Protein AF-0000000072512197 (afdb_homodimer)

pLDDT: mean 79.37, std 22.38, range [24.75, 95.88]

Secondary structure (DSSP, 8-state):
--GGGS---S-HHHHHHHHT-SHHHHTSEE-TTHHHHHHHHHHHHHHHHHHHHHHHHHHTT--EE-HHHHHHHHHH-GGGGGGTTTS--SS---------/--GGGSS--S-HHHHHHHHT-SHHHHTSEE-TTHHHHHHHHHHHHHHHHHHHHHHHHHHTT--EE-HHHHHHHHHH-GGGGGGTTTS--SS---------

Organism: Oesophagostomum dentatum (NCBI:txid61180)

Structure (mmCIF, N/CA/C/O backbone):
data_AF-0000000072512197-model_v1
#
loop_
_entity.id
_entity.type
_entity.pdbx_description
1 polymer 'Transcription factor CBF/NF-Y/archaeal histone domain-containing protein'
#
loop_
_atom_site.group_PDB
_atom_site.id
_atom_site.type_symbol
_atom_site.label_atom_id
_atom_site.label_alt_id
_atom_site.label_comp_id
_atom_site.label_asym_id
_atom_site.label_entity_id
_atom_site.label_seq_id
_atom_site.pdbx_PDB_ins_code
_atom_site.Cartn_x
_atom_site.Cartn_y
_atom_site.Cartn_z
_atom_site.occupancy
_atom_site.B_iso_or_equiv
_atom_site.auth_seq_id
_atom_site.auth_comp_id
_atom_site.auth_asym_id
_atom_site.auth_atom_id
_atom_site.pdbx_PDB_model_num
ATOM 1 N N . MET A 1 1 ? 7.496 -10.125 15.227 1 29.94 1 MET A N 1
ATOM 2 C CA . MET A 1 1 ? 6.516 -10.312 14.164 1 29.94 1 MET A CA 1
ATOM 3 C C . MET A 1 1 ? 5.332 -9.367 14.336 1 29.94 1 MET A C 1
ATOM 5 O O . MET A 1 1 ? 4.645 -9.406 15.359 1 29.94 1 MET A O 1
ATOM 9 N N . ARG A 1 2 ? 5.32 -8.18 14.055 1 33.81 2 ARG A N 1
ATOM 10 C CA . ARG A 1 2 ? 4.324 -7.227 14.531 1 33.81 2 ARG A CA 1
ATOM 11 C C . ARG A 1 2 ? 2.912 -7.777 14.359 1 33.81 2 ARG A C 1
ATOM 13 O O . ARG A 1 2 ? 2.6 -8.383 13.328 1 33.81 2 ARG A O 1
ATOM 20 N N . GLU A 1 3 ? 2.252 -8.359 15.422 1 38.78 3 GLU A N 1
ATOM 21 C CA . GLU A 1 3 ? 0.881 -8.781 15.695 1 38.78 3 GLU A CA 1
ATOM 22 C C . GLU A 1 3 ? -0.099 -8.125 14.727 1 38.78 3 GLU A C 1
ATOM 24 O O . GLU A 1 3 ? -1.312 -8.148 14.953 1 38.78 3 GLU A O 1
ATOM 29 N N . HIS A 1 4 ? 0.358 -7.34 13.914 1 43.5 4 HIS A N 1
ATOM 30 C CA . HIS A 1 4 ? -0.593 -6.461 13.25 1 43.5 4 HIS A CA 1
ATOM 31 C C . HIS A 1 4 ? -1.413 -7.223 12.211 1 43.5 4 HIS A C 1
ATOM 33 O O . HIS A 1 4 ? -2.166 -6.617 11.445 1 43.5 4 HIS A O 1
ATOM 39 N N . CYS A 1 5 ? -1.085 -8.57 11.961 1 46.59 5 CYS A N 1
ATOM 40 C CA . CYS A 1 5 ? -1.893 -9.242 10.953 1 46.59 5 CYS A CA 1
ATOM 41 C C . CYS A 1 5 ? -3.346 -9.359 11.398 1 46.59 5 CYS A C 1
ATOM 43 O O . CYS A 1 5 ? -4.176 -9.93 10.695 1 46.59 5 CYS A O 1
ATOM 45 N N . LYS A 1 6 ? -3.584 -9.508 12.82 1 43.91 6 LYS A N 1
ATOM 46 C CA . LYS A 1 6 ? -4.93 -9.93 13.203 1 43.91 6 LYS A CA 1
ATOM 47 C C . LYS A 1 6 ? -5.988 -9.125 12.445 1 43.91 6 LYS A C 1
ATOM 49 O O . LYS A 1 6 ? -7.07 -9.641 12.156 1 43.91 6 LYS A O 1
ATOM 54 N N . HIS A 1 7 ? -5.914 -7.863 12.367 1 54.31 7 HIS A N 1
ATOM 55 C CA . HIS A 1 7 ? -7.082 -7.145 11.875 1 54.31 7 HIS A CA 1
ATOM 56 C C . HIS A 1 7 ? -6.824 -6.57 10.484 1 54.31 7 HIS A C 1
ATOM 58 O O . HIS A 1 7 ? -6.258 -5.484 10.352 1 54.31 7 HIS A O 1
ATOM 64 N N . MET A 1 8 ? -6.766 -7.461 9.516 1 64.88 8 MET A N 1
ATOM 65 C CA . MET A 1 8 ? -6.758 -6.949 8.148 1 64.88 8 MET A CA 1
ATOM 66 C C . MET A 1 8 ? -7.914 -5.988 7.918 1 64.88 8 MET A C 1
ATOM 68 O O . MET A 1 8 ? -9.078 -6.352 8.109 1 64.88 8 MET A O 1
ATOM 72 N N . GLU A 1 9 ? -7.555 -4.848 7.867 1 75.94 9 GLU A N 1
ATOM 73 C CA . GLU A 1 9 ? -8.562 -3.801 7.723 1 75.94 9 GLU A CA 1
ATOM 74 C C . GLU A 1 9 ? -8.977 -3.633 6.266 1 75.94 9 GLU A C 1
ATOM 76 O O . GLU A 1 9 ? -10.109 -3.229 5.98 1 75.94 9 GLU A O 1
ATOM 81 N N . LEU A 1 10 ? -8.086 -4.137 5.379 1 87.06 10 LEU A N 1
ATOM 82 C CA . LEU A 1 10 ? -8.406 -3.951 3.971 1 87.06 10 LEU A CA 1
ATOM 83 C C . LEU A 1 10 ? -9.125 -5.176 3.41 1 87.06 10 LEU A C 1
ATOM 85 O O . LEU A 1 10 ? -8.695 -6.309 3.631 1 87.06 10 LEU A O 1
ATOM 89 N N . PRO A 1 11 ? -10.234 -4.891 2.723 1 89.38 11 PRO A N 1
ATOM 90 C CA . PRO A 1 11 ? -10.992 -6.02 2.174 1 89.38 11 PRO A CA 1
ATOM 91 C C . PRO A 1 11 ? -10.234 -6.762 1.077 1 89.38 11 PRO A C 1
ATOM 93 O O . PRO A 1 11 ? -9.672 -6.133 0.177 1 89.38 11 PRO A O 1
ATOM 96 N N . MET A 1 12 ? -10.406 -8.039 1.097 1 90.12 12 MET A N 1
ATOM 97 C CA . MET A 1 12 ? -9.68 -8.875 0.15 1 90.12 12 MET A CA 1
ATOM 98 C C . MET A 1 12 ? -10.266 -8.75 -1.252 1 90.12 12 MET A C 1
ATOM 100 O O . MET A 1 12 ? -9.531 -8.766 -2.24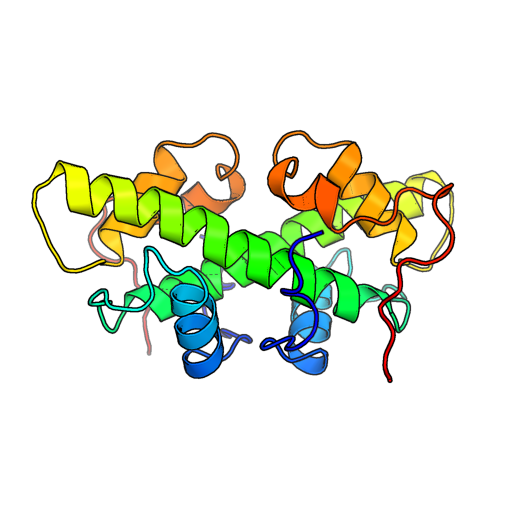 1 90.12 12 MET A O 1
ATOM 104 N N . ALA A 1 13 ? -11.578 -8.609 -1.242 1 90.94 13 ALA A N 1
ATOM 105 C CA . ALA A 1 13 ? -12.242 -8.484 -2.537 1 90.94 13 ALA A CA 1
ATOM 106 C C . ALA A 1 13 ? -11.734 -7.262 -3.299 1 90.94 13 ALA A C 1
ATOM 108 O O . ALA A 1 13 ? -11.508 -7.328 -4.512 1 90.94 13 ALA A O 1
ATOM 109 N N . ARG A 1 14 ? -11.516 -6.16 -2.615 1 92.81 14 ARG A N 1
ATOM 110 C CA . ARG A 1 14 ? -11.031 -4.93 -3.234 1 92.81 14 ARG A CA 1
ATOM 111 C C . ARG A 1 14 ? -9.562 -5.051 -3.607 1 92.81 14 ARG A C 1
ATOM 113 O O . ARG A 1 14 ? -9.141 -4.57 -4.664 1 92.81 14 ARG A O 1
ATOM 120 N N . VAL A 1 15 ? -8.836 -5.688 -2.766 1 94.19 15 VAL A N 1
ATOM 121 C CA . VAL A 1 15 ? -7.418 -5.898 -3.049 1 94.19 15 VAL A CA 1
ATOM 122 C C . VAL A 1 15 ? -7.262 -6.715 -4.328 1 94.19 15 VAL A C 1
ATOM 124 O O . VAL A 1 15 ? -6.465 -6.363 -5.203 1 94.19 15 VAL A O 1
ATOM 127 N N . LYS A 1 16 ? -8.047 -7.754 -4.422 1 93.31 16 LYS A N 1
ATOM 128 C CA . LYS A 1 16 ? -8.008 -8.594 -5.617 1 93.31 16 LYS A CA 1
ATOM 129 C C . LYS A 1 16 ? -8.359 -7.785 -6.863 1 93.31 16 LYS A C 1
ATOM 131 O O . LYS A 1 16 ? -7.742 -7.961 -7.918 1 93.31 16 LYS A O 1
ATOM 136 N N . LYS A 1 17 ? -9.367 -6.988 -6.727 1 92.69 17 LYS A N 1
ATOM 137 C CA . LYS A 1 17 ? -9.758 -6.133 -7.844 1 92.69 17 LYS A CA 1
ATOM 138 C C . LYS A 1 17 ? -8.602 -5.234 -8.281 1 92.69 17 LYS A C 1
ATOM 140 O O . LYS A 1 17 ? -8.352 -5.07 -9.477 1 92.69 17 LYS A O 1
ATOM 145 N N . VAL A 1 18 ? -7.922 -4.672 -7.316 1 93.25 18 VAL A N 1
ATOM 146 C CA . VAL A 1 18 ? -6.82 -3.758 -7.598 1 93.25 18 VAL A CA 1
ATOM 147 C C . VAL A 1 18 ? -5.684 -4.512 -8.281 1 93.25 18 VAL A C 1
ATOM 149 O O . VAL A 1 18 ? -5.039 -3.984 -9.195 1 93.25 18 VAL A O 1
ATOM 152 N N . MET A 1 19 ? -5.43 -5.738 -7.898 1 93.75 19 MET A N 1
ATOM 153 C CA . MET A 1 19 ? -4.391 -6.57 -8.492 1 93.75 19 MET A CA 1
ATOM 154 C C . MET A 1 19 ? -4.633 -6.762 -9.992 1 93.75 19 MET A C 1
ATOM 156 O O . MET A 1 19 ? -3.688 -6.91 -10.766 1 93.75 19 MET A O 1
ATOM 160 N N . ARG A 1 20 ? -5.852 -6.691 -10.352 1 92.25 20 ARG A N 1
ATOM 161 C CA . ARG A 1 20 ? -6.227 -7.035 -11.719 1 92.25 20 ARG A CA 1
ATOM 162 C C . ARG A 1 20 ? -6.371 -5.781 -12.57 1 92.25 20 ARG A C 1
ATOM 164 O O . ARG A 1 20 ? -6.797 -5.855 -13.727 1 92.25 20 ARG A O 1
ATOM 171 N N . LEU A 1 21 ? -6.082 -4.684 -12 1 86.5 21 LEU A N 1
ATOM 172 C CA . LEU A 1 21 ? -6.258 -3.428 -12.727 1 86.5 21 LEU A CA 1
ATOM 173 C C . LEU A 1 21 ? -5.238 -3.303 -13.852 1 86.5 21 LEU A C 1
ATOM 175 O O . LEU A 1 21 ? -5.484 -2.615 -14.844 1 86.5 21 LEU A O 1
ATOM 179 N N . ASP A 1 22 ? -4.199 -3.904 -13.68 1 84.81 22 ASP A N 1
ATOM 180 C CA . ASP A 1 22 ? -3.18 -3.891 -14.727 1 84.81 22 ASP A CA 1
ATOM 181 C C . ASP A 1 22 ? -3.516 -4.891 -15.828 1 84.81 22 ASP A C 1
ATOM 183 O O . ASP A 1 22 ? -3.863 -6.039 -15.547 1 84.81 22 ASP A O 1
ATOM 187 N N . ASP A 1 23 ? -3.383 -4.457 -17 1 86.38 23 ASP A N 1
ATOM 188 C CA . ASP A 1 23 ? -3.734 -5.281 -18.156 1 86.38 23 ASP A CA 1
ATOM 189 C C . ASP A 1 23 ? -2.908 -6.562 -18.188 1 86.38 23 ASP A C 1
ATOM 191 O O . ASP A 1 23 ? -3.402 -7.613 -18.594 1 86.38 23 ASP A O 1
ATOM 195 N N . ASP A 1 24 ? -1.649 -6.43 -17.734 1 83.62 24 ASP A N 1
ATOM 196 C CA . ASP A 1 24 ? -0.754 -7.582 -17.766 1 83.62 24 ASP A CA 1
ATOM 197 C C . ASP A 1 24 ? -1.197 -8.648 -16.766 1 83.62 24 ASP A C 1
ATOM 199 O O . ASP A 1 24 ? -0.877 -9.828 -16.938 1 83.62 24 ASP A O 1
ATOM 203 N N . VAL A 1 25 ? -2.064 -8.18 -15.766 1 87.12 25 VAL A N 1
ATOM 204 C CA . VAL A 1 25 ? -2.418 -9.102 -14.695 1 87.12 25 VAL A CA 1
ATOM 205 C C . VAL A 1 25 ? -3.906 -9.438 -14.773 1 87.12 25 VAL A C 1
ATOM 207 O O . VAL A 1 25 ? -4.359 -10.414 -14.164 1 87.12 25 VAL A O 1
ATOM 210 N N . ARG A 1 26 ? -4.66 -8.781 -15.469 1 88.5 26 ARG A N 1
ATOM 211 C CA . ARG A 1 26 ? -6.117 -8.82 -15.469 1 88.5 26 ARG A CA 1
ATOM 212 C C . ARG A 1 26 ? -6.621 -10.234 -15.742 1 88.5 26 ARG A C 1
ATOM 214 O O . ARG A 1 26 ? -7.566 -10.695 -15.094 1 88.5 26 ARG A O 1
ATOM 221 N N . SER A 1 27 ? -5.969 -10.945 -16.609 1 89.31 27 SER A N 1
ATOM 222 C CA . SER A 1 27 ? -6.438 -12.258 -17.031 1 89.31 27 SER A CA 1
ATOM 223 C C . SER A 1 27 ? -5.688 -13.375 -16.312 1 89.31 27 SER A C 1
ATOM 225 O O . SER A 1 27 ? -5.934 -14.555 -16.562 1 89.31 27 SER A O 1
ATOM 227 N N . GLN A 1 28 ? -4.895 -12.953 -15.359 1 88.56 28 GLN A N 1
ATOM 228 C CA . GLN A 1 28 ? -4.055 -13.953 -14.711 1 88.56 28 GLN A CA 1
ATOM 229 C C . GLN A 1 28 ? -4.785 -14.617 -13.547 1 88.56 28 GLN A C 1
ATOM 231 O O . GLN A 1 28 ? -5.73 -14.047 -12.992 1 88.56 28 GLN A O 1
ATOM 236 N N . MET A 1 29 ? -4.281 -15.828 -13.352 1 94.56 29 MET A N 1
ATOM 237 C CA . MET A 1 29 ? -4.797 -16.531 -12.188 1 94.56 29 MET A CA 1
ATOM 238 C C . MET A 1 29 ? -4.074 -16.094 -10.914 1 94.56 29 MET A C 1
ATOM 240 O O . MET A 1 29 ? -2.848 -15.961 -10.914 1 94.56 29 MET A O 1
ATOM 244 N N . ILE A 1 30 ? -4.918 -15.859 -9.938 1 95.31 30 ILE A N 1
ATOM 245 C CA . ILE A 1 30 ? -4.391 -15.422 -8.648 1 95.31 30 ILE A CA 1
ATOM 246 C C . ILE A 1 30 ? -4.836 -16.391 -7.555 1 95.31 30 ILE A C 1
ATOM 248 O O . ILE A 1 30 ? -6.023 -16.703 -7.43 1 95.31 30 ILE A O 1
ATOM 252 N N . SER A 1 31 ? -3.834 -16.859 -6.852 1 94.75 31 SER A N 1
ATOM 253 C CA . SER A 1 31 ? -4.16 -17.75 -5.742 1 94.75 31 SER A CA 1
ATOM 254 C C . SER A 1 31 ? -5.047 -17.047 -4.715 1 94.75 31 SER A C 1
ATOM 256 O O . SER A 1 31 ? -4.98 -15.828 -4.562 1 94.75 31 SER A O 1
ATOM 258 N N . SER A 1 32 ? -5.84 -17.844 -3.934 1 92.5 32 SER A N 1
ATOM 259 C CA . SER A 1 32 ? -6.812 -17.297 -2.988 1 92.5 32 SER A CA 1
ATOM 260 C C . SER A 1 32 ? -6.121 -16.625 -1.806 1 92.5 32 SER A C 1
ATOM 262 O O . SER A 1 32 ? -6.707 -15.773 -1.139 1 92.5 32 SER A O 1
ATOM 264 N N . ASP A 1 33 ? -4.91 -17.016 -1.572 1 91.12 33 ASP A N 1
ATOM 265 C CA . ASP A 1 33 ? -4.234 -16.5 -0.384 1 91.12 33 ASP A CA 1
ATOM 266 C C . ASP A 1 33 ? -3.396 -15.273 -0.715 1 91.12 33 ASP A C 1
ATOM 268 O O . ASP A 1 33 ? -2.969 -14.547 0.185 1 91.12 33 ASP A O 1
ATOM 272 N N . ALA A 1 34 ? -3.193 -14.977 -1.96 1 93.62 34 ALA A N 1
ATOM 273 C CA . ALA A 1 34 ? -2.326 -13.875 -2.387 1 93.62 34 ALA A CA 1
ATOM 274 C C . ALA A 1 34 ? -2.91 -12.523 -1.981 1 93.62 34 ALA A C 1
ATOM 276 O O . ALA A 1 34 ? -2.219 -11.703 -1.383 1 93.62 34 ALA A O 1
ATOM 277 N N . PRO A 1 35 ? -4.207 -12.359 -2.135 1 93.25 35 PRO A N 1
ATOM 278 C CA . PRO A 1 35 ? -4.777 -11.07 -1.729 1 93.25 35 PRO A CA 1
ATOM 279 C C . PRO A 1 35 ? -4.684 -10.836 -0.224 1 93.25 35 PRO A C 1
ATOM 281 O O . PRO A 1 35 ? -4.551 -9.695 0.217 1 93.25 35 PRO A O 1
ATOM 284 N N . LEU A 1 36 ? -4.734 -11.891 0.466 1 90.19 36 LEU A N 1
ATOM 285 C CA . LEU A 1 36 ? -4.609 -11.773 1.915 1 90.19 36 LEU A CA 1
ATOM 286 C C . LEU A 1 36 ? -3.252 -11.195 2.299 1 90.19 36 LEU A C 1
ATOM 288 O O . LEU A 1 36 ? -3.17 -10.297 3.141 1 90.19 36 LEU A O 1
ATOM 292 N N . LEU A 1 37 ? -2.297 -11.703 1.727 1 90.44 37 LEU A N 1
ATOM 293 C CA . LEU A 1 37 ? -0.951 -11.211 2.008 1 90.44 37 LEU A CA 1
ATOM 294 C C . LEU A 1 37 ? -0.789 -9.773 1.545 1 90.44 37 LEU A C 1
ATOM 296 O O . LEU A 1 37 ? -0.177 -8.953 2.24 1 90.44 37 LEU A O 1
ATOM 300 N N . LEU A 1 38 ? -1.367 -9.453 0.443 1 93.44 38 LEU A N 1
ATOM 301 C CA . LEU A 1 38 ? -1.236 -8.102 -0.093 1 93.44 38 LEU A CA 1
ATOM 302 C C . LEU A 1 38 ? -2.004 -7.102 0.763 1 93.44 38 LEU A C 1
ATOM 304 O O . LEU A 1 38 ? -1.579 -5.953 0.911 1 93.44 38 LEU A O 1
ATOM 308 N N . ALA A 1 39 ? -3.1 -7.574 1.344 1 92.38 39 ALA A N 1
ATOM 309 C CA . ALA A 1 39 ? -3.828 -6.711 2.27 1 92.38 39 ALA A CA 1
ATOM 310 C C . ALA A 1 39 ? -2.965 -6.344 3.473 1 92.38 39 ALA A C 1
ATOM 312 O O . ALA A 1 39 ? -2.879 -5.172 3.85 1 92.38 39 ALA A O 1
ATOM 313 N N . ALA A 1 40 ? -2.283 -7.344 3.967 1 91.06 40 ALA A N 1
ATOM 314 C CA . ALA A 1 40 ? -1.391 -7.113 5.098 1 91.06 40 ALA A CA 1
ATOM 315 C C . ALA A 1 40 ? -0.217 -6.223 4.699 1 91.06 40 ALA A C 1
ATOM 317 O O . ALA A 1 40 ? 0.151 -5.305 5.438 1 91.06 40 ALA A O 1
ATOM 318 N N . ALA A 1 41 ? 0.35 -6.504 3.574 1 93 41 ALA A N 1
ATOM 319 C CA . ALA A 1 41 ? 1.472 -5.715 3.07 1 93 41 ALA A CA 1
ATOM 320 C C . ALA A 1 41 ? 1.063 -4.262 2.848 1 93 41 ALA A C 1
ATOM 322 O O . ALA A 1 41 ? 1.821 -3.34 3.166 1 93 41 ALA A O 1
ATOM 323 N N . SER A 1 42 ? -0.161 -4.062 2.348 1 93.75 42 SER A N 1
ATOM 324 C CA . SER A 1 42 ? -0.666 -2.713 2.102 1 93.75 42 SER A CA 1
ATOM 325 C C . SER A 1 42 ? -0.851 -1.946 3.408 1 93.75 42 SER A C 1
ATOM 327 O O . SER A 1 42 ? -0.597 -0.742 3.467 1 93.75 42 SER A O 1
ATOM 329 N N . GLU A 1 43 ? -1.308 -2.625 4.43 1 91.94 43 GLU A N 1
ATOM 330 C CA . GLU A 1 43 ? -1.44 -1.985 5.734 1 91.94 43 GLU A CA 1
ATOM 331 C C . GLU A 1 43 ? -0.086 -1.522 6.266 1 91.94 43 GLU A C 1
ATOM 333 O O . GLU A 1 43 ? 0.034 -0.417 6.797 1 91.94 43 GLU A O 1
ATOM 338 N N . MET A 1 44 ? 0.882 -2.318 6.074 1 91.25 44 MET A N 1
ATOM 339 C CA . MET A 1 44 ? 2.234 -1.95 6.488 1 91.25 44 MET A CA 1
ATOM 340 C C . MET A 1 44 ? 2.748 -0.77 5.672 1 91.25 44 MET A C 1
ATOM 342 O O . MET A 1 44 ? 3.412 0.118 6.207 1 91.25 44 MET A O 1
ATOM 346 N N . PHE A 1 45 ? 2.436 -0.789 4.391 1 92.94 45 PHE A N 1
ATOM 347 C CA . PHE A 1 45 ? 2.801 0.313 3.508 1 92.94 45 PHE A CA 1
ATOM 348 C C . PHE A 1 45 ? 2.176 1.618 3.984 1 92.94 45 PHE A C 1
ATOM 350 O O . PHE A 1 45 ? 2.861 2.637 4.098 1 92.94 45 PHE A O 1
ATOM 357 N N . ILE A 1 46 ? 0.914 1.56 4.305 1 94.62 46 ILE A N 1
ATOM 358 C CA . ILE A 1 46 ? 0.183 2.73 4.781 1 94.62 46 ILE A CA 1
ATOM 359 C C . ILE A 1 46 ? 0.804 3.23 6.086 1 94.62 46 ILE A C 1
ATOM 361 O O . ILE A 1 46 ? 1.034 4.43 6.25 1 94.62 46 ILE A O 1
ATOM 365 N N . GLN A 1 47 ? 1.105 2.33 6.934 1 92.44 47 GLN A N 1
ATOM 366 C CA . GLN A 1 47 ? 1.713 2.709 8.211 1 92.44 47 GLN A CA 1
ATOM 367 C C . GLN A 1 47 ? 3.082 3.346 7.996 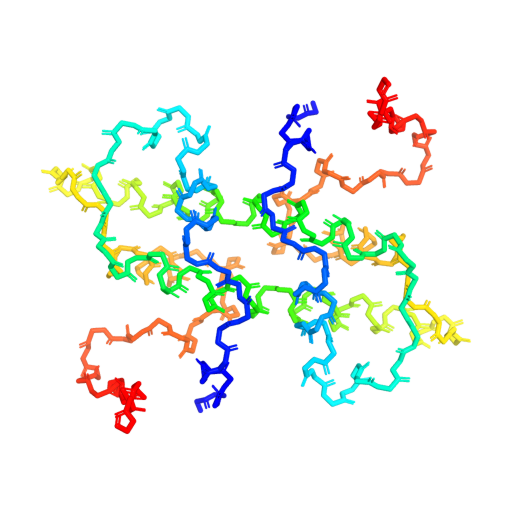1 92.44 47 GLN A C 1
ATOM 369 O O . GLN A 1 47 ? 3.398 4.371 8.602 1 92.44 47 GLN A O 1
ATOM 374 N N . GLU A 1 48 ? 3.816 2.779 7.125 1 91.62 48 GLU A N 1
ATOM 375 C CA . GLU A 1 48 ? 5.172 3.252 6.863 1 91.62 48 GLU A CA 1
ATOM 376 C C . GLU A 1 48 ? 5.164 4.68 6.328 1 91.62 48 GLU A C 1
ATOM 378 O O . GLU A 1 48 ? 5.871 5.547 6.844 1 91.62 48 GLU A O 1
ATOM 383 N N . ILE A 1 49 ? 4.371 4.887 5.336 1 93.69 49 ILE A N 1
ATOM 384 C CA . ILE A 1 49 ? 4.344 6.215 4.734 1 93.69 49 ILE A CA 1
ATOM 385 C C . ILE A 1 49 ? 3.74 7.215 5.719 1 93.69 49 ILE A C 1
ATOM 387 O O . ILE A 1 49 ? 4.16 8.375 5.77 1 93.69 49 ILE A O 1
ATOM 391 N N . THR A 1 50 ? 2.736 6.789 6.484 1 95.12 50 THR A N 1
ATOM 392 C CA . THR A 1 50 ? 2.131 7.66 7.488 1 95.12 50 THR A CA 1
ATOM 393 C C . THR A 1 50 ? 3.17 8.109 8.516 1 95.12 50 THR A C 1
ATOM 395 O O . THR A 1 50 ? 3.229 9.289 8.867 1 95.12 50 THR A O 1
ATOM 398 N N . LEU A 1 51 ? 3.973 7.172 8.93 1 93.38 51 LEU A N 1
ATOM 399 C CA . LEU A 1 51 ? 5 7.477 9.914 1 93.38 51 LEU A CA 1
ATOM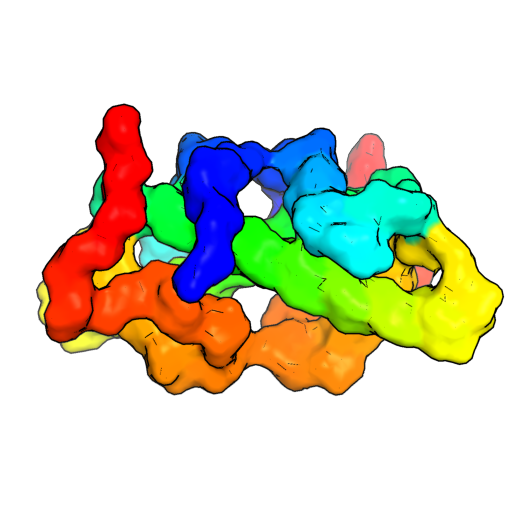 400 C C . LEU A 1 51 ? 6.016 8.469 9.352 1 93.38 51 LEU A C 1
ATOM 402 O O . LEU A 1 51 ? 6.41 9.414 10.039 1 93.38 51 LEU A O 1
ATOM 406 N N . ARG A 1 52 ? 6.375 8.25 8.125 1 93.62 52 ARG A N 1
ATOM 407 C CA . ARG A 1 52 ? 7.324 9.164 7.496 1 93.62 52 ARG A CA 1
ATOM 408 C C . ARG A 1 52 ? 6.719 10.547 7.324 1 93.62 52 ARG A C 1
ATOM 410 O O . ARG A 1 52 ? 7.395 11.555 7.539 1 93.62 52 ARG A O 1
ATOM 417 N N . ALA A 1 53 ? 5.492 10.562 6.91 1 95.19 53 ALA A N 1
ATOM 418 C CA . ALA A 1 53 ? 4.793 11.836 6.754 1 95.19 53 ALA A CA 1
ATOM 419 C C . ALA A 1 53 ? 4.66 12.555 8.094 1 95.19 53 ALA A C 1
ATOM 421 O O . ALA A 1 53 ? 4.832 13.773 8.172 1 95.19 53 ALA A O 1
ATOM 422 N N . TRP A 1 54 ? 4.457 11.805 9.094 1 94.81 54 TRP A N 1
ATOM 423 C CA . TRP A 1 54 ? 4.293 12.391 10.422 1 94.81 54 TRP A CA 1
ATOM 424 C C . TRP A 1 54 ? 5.602 12.992 10.914 1 94.81 54 TRP A C 1
ATOM 426 O O . TRP A 1 54 ? 5.602 14.023 11.594 1 94.81 54 TRP A O 1
ATOM 436 N N . GLN A 1 55 ? 6.633 12.352 10.664 1 94.81 55 GLN A N 1
ATOM 437 C CA . GLN A 1 55 ? 7.934 12.906 11.023 1 94.81 55 GLN A CA 1
ATOM 438 C C . GLN A 1 55 ? 8.117 14.305 10.43 1 94.81 55 GLN A C 1
ATOM 440 O O . GLN A 1 55 ? 8.633 15.203 11.094 1 94.81 55 GLN A O 1
ATOM 445 N N . LEU A 1 56 ? 7.656 14.445 9.266 1 94.06 56 LEU A N 1
ATOM 446 C CA . LEU A 1 56 ? 7.73 15.75 8.609 1 94.06 56 LEU A CA 1
ATOM 447 C C . LEU A 1 56 ? 6.824 16.766 9.305 1 94.06 56 LEU A C 1
ATOM 449 O O . LEU A 1 56 ? 7.191 17.938 9.445 1 94.06 56 LEU A O 1
ATOM 453 N N . VAL A 1 57 ? 5.648 16.312 9.68 1 95.31 57 VAL A N 1
ATOM 454 C CA . VAL A 1 57 ? 4.699 17.156 10.398 1 95.31 57 VAL A CA 1
ATOM 455 C C . VAL A 1 57 ? 5.324 17.641 11.703 1 95.31 57 VAL A C 1
ATOM 457 O O . VAL A 1 57 ? 5.285 18.844 12.008 1 95.31 57 VAL A O 1
ATOM 460 N N . GLU A 1 58 ? 5.934 16.75 12.391 1 94.56 58 GLU A N 1
ATOM 461 C CA . GLU A 1 58 ? 6.562 17.062 13.672 1 94.56 58 GLU A CA 1
ATOM 462 C C . GLU A 1 58 ? 7.754 18 13.484 1 94.56 58 GLU A C 1
ATOM 464 O O . GLU A 1 58 ? 7.965 18.906 14.289 1 94.56 58 GLU A O 1
ATOM 469 N N . GLU A 1 59 ? 8.508 17.734 12.5 1 95 59 GLU A N 1
ATOM 470 C CA . GLU A 1 59 ? 9.648 18.594 12.195 1 95 59 GLU A CA 1
ATOM 471 C C . GLU A 1 59 ? 9.203 20.047 11.992 1 95 59 GLU A C 1
ATOM 473 O O . GLU A 1 59 ? 9.93 20.969 12.336 1 95 59 GLU A O 1
ATOM 478 N N . GLY A 1 60 ? 8.062 20.219 11.453 1 94.88 60 GLY A N 1
ATOM 479 C CA . GLY A 1 60 ? 7.504 21.547 11.203 1 94.88 60 GLY A CA 1
ATOM 480 C C . GLY A 1 60 ? 6.75 22.109 12.398 1 94.88 60 GLY A C 1
ATOM 481 O O . GLY A 1 60 ? 6.199 23.203 12.328 1 94.88 60 GLY A O 1
ATOM 482 N N . ARG A 1 61 ? 6.73 21.328 13.477 1 94.69 61 ARG A N 1
ATOM 483 C CA . ARG A 1 61 ? 6.035 21.719 14.695 1 94.69 61 ARG A CA 1
ATOM 484 C C . ARG A 1 61 ? 4.547 21.922 14.438 1 94.69 61 ARG A C 1
ATOM 486 O O . ARG A 1 61 ? 3.947 22.875 14.922 1 94.69 61 ARG A O 1
ATOM 493 N N . ARG A 1 62 ? 4.09 21.141 13.562 1 94.94 62 ARG A N 1
ATOM 494 C CA . ARG A 1 62 ? 2.658 21.062 13.281 1 94.94 62 ARG A CA 1
ATOM 495 C C . ARG A 1 62 ? 2.035 19.828 13.922 1 94.94 62 ARG A C 1
ATOM 497 O O . ARG A 1 62 ? 2.746 18.953 14.43 1 94.94 62 ARG A O 1
ATOM 504 N N . LYS A 1 63 ? 0.667 19.844 13.906 1 93.12 63 LYS A N 1
ATOM 505 C CA . LYS A 1 63 ? -0.008 18.766 14.617 1 93.12 63 LYS A CA 1
ATOM 506 C C . LYS A 1 63 ? -0.976 18.031 13.695 1 93.12 63 LYS A C 1
ATOM 508 O O . LYS A 1 63 ? -1.589 17.031 14.094 1 93.12 63 LYS A O 1
ATOM 513 N N . THR A 1 64 ? -1.119 18.578 12.469 1 95.81 64 THR A N 1
ATOM 514 C CA . THR A 1 64 ? -2.074 17.969 11.547 1 95.81 64 THR A CA 1
ATOM 515 C C . THR A 1 64 ? -1.357 17.391 10.328 1 95.81 64 THR A C 1
ATOM 517 O O . THR A 1 64 ? -0.576 18.078 9.672 1 95.81 64 THR A O 1
ATOM 520 N N . LEU A 1 65 ? -1.587 16.109 10.109 1 95.88 65 LEU A N 1
ATOM 521 C CA . LEU A 1 65 ? -1.064 15.438 8.922 1 95.88 65 LEU A CA 1
ATOM 522 C C . LEU A 1 65 ? -1.932 15.734 7.707 1 95.88 65 LEU A C 1
ATOM 524 O O . LEU A 1 65 ? -3.15 15.562 7.75 1 95.88 65 LEU A O 1
ATOM 528 N N . GLN A 1 66 ? -1.329 16.25 6.676 1 94.94 66 GLN A N 1
ATOM 529 C CA . GLN A 1 66 ? -2.043 16.625 5.461 1 94.94 66 GLN A CA 1
ATOM 530 C C . GLN A 1 66 ? -1.539 15.836 4.258 1 94.94 66 GLN A C 1
ATOM 532 O O . GLN A 1 66 ? -0.511 15.164 4.34 1 94.94 66 GLN A O 1
ATOM 537 N N . LYS A 1 67 ? -2.32 15.961 3.213 1 93 67 LYS A N 1
ATOM 538 C CA . LYS A 1 67 ? -1.955 15.32 1.956 1 93 67 LYS A CA 1
ATOM 539 C C . LYS A 1 67 ? -0.568 15.758 1.495 1 93 67 LYS A C 1
ATOM 541 O O . LYS A 1 67 ? 0.193 14.953 0.95 1 93 67 LYS A O 1
ATOM 546 N N . SER A 1 68 ? -0.269 17.016 1.74 1 93.38 68 SER A N 1
ATOM 547 C CA . SER A 1 68 ? 1.02 17.562 1.314 1 93.38 68 SER A CA 1
ATOM 548 C C . SER A 1 68 ? 2.172 16.875 2.049 1 93.38 68 SER A C 1
ATOM 550 O O . SER A 1 68 ? 3.268 16.734 1.501 1 93.38 68 SER A O 1
ATOM 552 N N . ASP A 1 69 ? 1.926 16.484 3.275 1 94.44 69 ASP A N 1
ATOM 553 C CA . ASP A 1 69 ? 2.957 15.797 4.047 1 94.44 69 ASP A CA 1
ATOM 554 C C . ASP A 1 69 ? 3.229 14.406 3.482 1 94.44 69 ASP A C 1
ATOM 556 O O . ASP A 1 69 ? 4.375 13.953 3.455 1 94.44 69 ASP A O 1
ATOM 560 N N . ILE A 1 70 ? 2.172 13.797 3.061 1 93.81 70 ILE 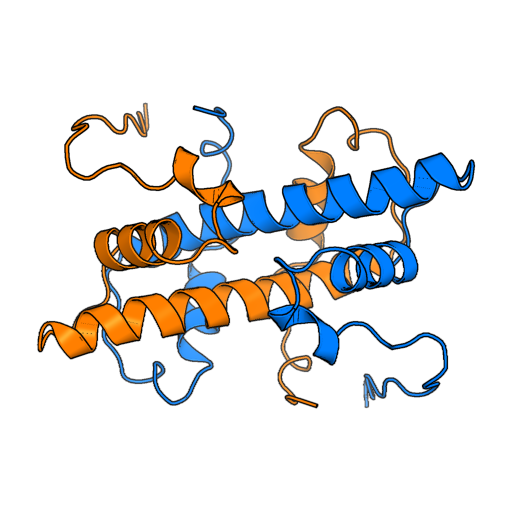A N 1
ATOM 561 C CA . ILE A 1 70 ? 2.299 12.484 2.43 1 93.81 70 ILE A CA 1
ATOM 562 C C . ILE A 1 70 ? 3.068 12.617 1.116 1 93.81 70 ILE A C 1
ATOM 564 O O . ILE A 1 70 ? 3.982 11.836 0.843 1 93.81 70 ILE A O 1
ATOM 568 N N . ALA A 1 71 ? 2.738 13.586 0.375 1 91.81 71 ALA A N 1
ATOM 569 C CA . ALA A 1 71 ? 3.428 13.852 -0.886 1 91.81 71 ALA A CA 1
ATOM 570 C C . ALA A 1 71 ? 4.91 14.125 -0.654 1 91.81 71 ALA A C 1
ATOM 572 O O . ALA A 1 71 ? 5.766 13.609 -1.384 1 91.81 71 ALA A O 1
ATOM 573 N N . ALA A 1 72 ? 5.164 14.898 0.325 1 92.62 72 ALA A N 1
ATOM 574 C CA . ALA A 1 72 ? 6.547 15.227 0.657 1 92.62 72 ALA A CA 1
ATOM 575 C C . ALA A 1 72 ? 7.32 13.984 1.09 1 92.62 72 ALA A C 1
ATOM 577 O O . ALA A 1 72 ? 8.469 13.789 0.692 1 92.62 72 ALA A O 1
ATOM 578 N N . ALA A 1 73 ? 6.695 13.188 1.887 1 93.12 73 ALA A N 1
ATOM 579 C CA . ALA A 1 73 ? 7.324 11.953 2.33 1 93.12 73 ALA A CA 1
ATOM 580 C C . ALA A 1 73 ? 7.641 11.039 1.145 1 93.12 73 ALA A C 1
ATOM 582 O O . ALA A 1 73 ? 8.734 10.477 1.064 1 93.12 73 ALA A O 1
ATOM 583 N N . ALA A 1 74 ? 6.66 10.922 0.22 1 91.94 74 ALA A N 1
ATOM 584 C CA . ALA A 1 74 ? 6.84 10.078 -0.963 1 91.94 74 ALA A CA 1
ATOM 585 C C . ALA A 1 74 ? 7.996 10.586 -1.822 1 91.94 74 ALA A C 1
ATOM 587 O O . ALA A 1 74 ? 8.695 9.797 -2.455 1 91.94 74 ALA A O 1
ATOM 588 N N . SER A 1 75 ? 8.195 11.852 -1.86 1 89.12 75 SER A N 1
ATOM 589 C CA . SER A 1 75 ? 9.242 12.461 -2.68 1 89.12 75 SER A CA 1
ATOM 590 C C . SER A 1 75 ? 10.609 12.336 -2.02 1 89.12 75 SER A C 1
ATOM 592 O O . SER A 1 75 ? 11.633 12.281 -2.703 1 89.12 75 SER A O 1
ATOM 594 N N . ARG A 1 76 ? 10.602 12.305 -0.776 1 89.44 76 ARG A N 1
ATOM 595 C CA . ARG A 1 76 ? 11.859 12.328 -0.027 1 89.44 76 ARG A CA 1
ATOM 596 C C . ARG A 1 76 ? 12.469 10.93 0.059 1 89.44 76 ARG A C 1
ATOM 598 O O . ARG A 1 76 ? 13.688 10.789 0.124 1 89.44 76 ARG A O 1
ATOM 605 N N . PHE A 1 77 ? 11.633 9.938 0.072 1 85.31 77 PHE A N 1
ATOM 606 C CA . PHE A 1 77 ? 12.125 8.578 0.273 1 85.31 77 PHE A CA 1
ATOM 607 C C . PHE A 1 77 ? 12.102 7.793 -1.032 1 85.31 77 PHE A C 1
ATOM 609 O O . PHE A 1 77 ? 11.031 7.613 -1.63 1 85.31 77 PHE A O 1
ATOM 616 N N . GLU A 1 78 ? 13.164 7.234 -1.383 1 84.81 78 GLU A N 1
ATOM 617 C CA . GLU A 1 78 ? 13.359 6.57 -2.668 1 84.81 78 GLU A CA 1
ATOM 618 C C . GLU A 1 78 ? 12.445 5.355 -2.805 1 84.81 78 GLU A C 1
ATOM 620 O O . GLU A 1 78 ? 12 5.023 -3.906 1 84.81 78 GLU A O 1
ATOM 625 N N . HIS A 1 79 ? 12.195 4.809 -1.681 1 84 79 HIS A N 1
ATOM 626 C CA . HIS A 1 79 ? 11.398 3.588 -1.709 1 84 79 HIS A CA 1
ATOM 627 C C . HIS A 1 79 ? 9.984 3.869 -2.193 1 84 79 HIS A C 1
ATOM 629 O O . HIS A 1 79 ? 9.258 2.945 -2.58 1 84 79 HIS A O 1
ATOM 635 N N . PHE A 1 80 ? 9.656 5.133 -2.314 1 87.44 80 PHE A N 1
ATOM 636 C CA . PHE A 1 80 ? 8.312 5.496 -2.732 1 87.44 80 PHE A CA 1
ATOM 637 C C . PHE A 1 80 ? 8.32 6.125 -4.121 1 87.44 80 PHE A C 1
ATOM 639 O O . PHE A 1 80 ? 7.348 6.758 -4.531 1 87.44 80 PHE A O 1
ATOM 646 N N . ASP A 1 81 ? 9.32 5.961 -4.941 1 84.94 81 ASP A N 1
ATOM 647 C CA . ASP A 1 81 ? 9.438 6.562 -6.266 1 84.94 81 ASP A CA 1
ATOM 648 C C . ASP A 1 81 ? 8.281 6.152 -7.164 1 84.94 81 ASP A C 1
ATOM 650 O O . ASP A 1 81 ? 7.887 6.895 -8.062 1 84.94 81 ASP A O 1
ATOM 654 N N . PHE A 1 82 ? 7.715 5.078 -6.836 1 85.12 82 PHE A N 1
ATOM 655 C CA . PHE A 1 82 ? 6.602 4.602 -7.648 1 85.12 82 PHE A CA 1
ATOM 656 C C . PHE A 1 82 ? 5.355 5.445 -7.41 1 85.12 82 PHE A C 1
ATOM 658 O O . PHE A 1 82 ? 4.395 5.371 -8.18 1 85.12 82 PHE A O 1
ATOM 665 N N . LEU A 1 83 ? 5.465 6.363 -6.402 1 85.12 83 LEU A N 1
ATOM 666 C CA . LEU A 1 83 ? 4.324 7.211 -6.066 1 85.12 83 LEU A CA 1
ATOM 667 C C . LEU A 1 83 ? 4.488 8.602 -6.66 1 85.12 83 LEU A C 1
ATOM 669 O O . LEU A 1 83 ? 3.6 9.453 -6.527 1 85.12 83 LEU A O 1
ATOM 673 N N . ILE A 1 84 ? 5.527 8.969 -7.195 1 76.25 84 ILE A N 1
ATOM 674 C CA . ILE A 1 84 ? 5.863 10.336 -7.602 1 76.25 84 ILE A CA 1
ATOM 675 C C . ILE A 1 84 ? 4.805 10.859 -8.562 1 76.25 84 ILE A C 1
ATOM 677 O O . ILE A 1 84 ? 4.543 12.062 -8.617 1 76.25 84 ILE A O 1
ATOM 681 N N . ASP A 1 85 ? 4.109 10 -9.156 1 68.75 85 ASP A N 1
ATOM 682 C CA . ASP A 1 85 ? 3.123 10.453 -10.141 1 68.75 85 ASP A CA 1
ATOM 683 C C . ASP A 1 85 ? 1.842 10.914 -9.453 1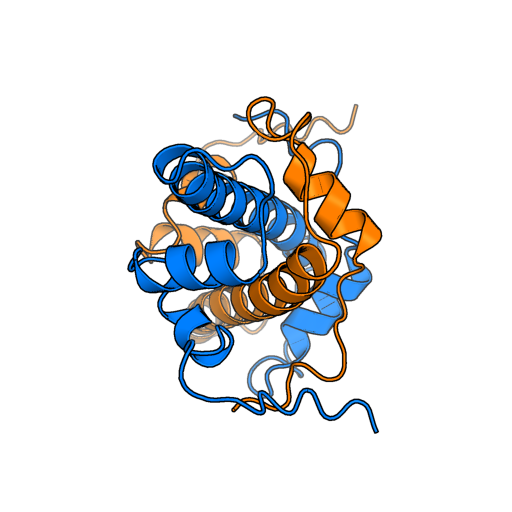 68.75 85 ASP A C 1
ATOM 685 O O . ASP A 1 85 ? 1.063 11.68 -10.023 1 68.75 85 ASP A O 1
ATOM 689 N N . ILE A 1 86 ? 1.538 10.367 -8.367 1 65.69 86 ILE A N 1
ATOM 690 C CA . ILE A 1 86 ? 0.262 10.695 -7.742 1 65.69 86 ILE A CA 1
ATOM 691 C C . ILE A 1 86 ? 0.429 11.922 -6.848 1 65.69 86 ILE A C 1
ATOM 693 O O . ILE A 1 86 ? -0.543 12.625 -6.555 1 65.69 86 ILE A O 1
ATOM 697 N N . VAL A 1 87 ? 1.637 12.141 -6.266 1 62.56 87 VAL A N 1
ATOM 698 C CA . VAL A 1 87 ? 1.836 13.234 -5.32 1 62.56 87 VAL A CA 1
ATOM 699 C C . VAL A 1 87 ? 1.8 14.57 -6.059 1 62.56 87 VAL A C 1
ATOM 701 O O . VAL A 1 87 ? 2.611 14.812 -6.953 1 62.56 87 VAL A O 1
ATOM 704 N N . PRO A 1 88 ? 0.631 15.227 -6.035 1 51.72 88 PRO A N 1
ATOM 705 C CA . PRO A 1 88 ? 0.662 16.547 -6.668 1 51.72 88 PRO A CA 1
ATOM 706 C C . PRO A 1 88 ? 1.949 17.312 -6.371 1 51.72 88 PRO A C 1
ATOM 708 O O . PRO A 1 88 ? 2.455 17.266 -5.25 1 51.72 88 PRO A O 1
ATOM 711 N N . ARG A 1 89 ? 2.814 17.359 -7.254 1 47.91 89 ARG A N 1
ATOM 712 C CA . ARG A 1 89 ? 3.82 18.406 -7.039 1 47.91 89 ARG A CA 1
ATOM 713 C C . ARG A 1 89 ? 3.176 19.703 -6.555 1 47.91 89 ARG A C 1
ATOM 715 O O . ARG A 1 89 ? 2.004 19.953 -6.836 1 47.91 89 ARG A O 1
ATOM 722 N N . GLU A 1 90 ? 3.502 20.375 -5.379 1 41.44 90 GLU A N 1
ATOM 723 C CA . GLU A 1 90 ? 3.031 21.719 -5.059 1 41.44 90 GLU A CA 1
ATOM 724 C C . GLU A 1 90 ? 2.752 22.516 -6.324 1 41.44 90 GLU A C 1
ATOM 726 O O . GLU A 1 90 ? 1.837 23.344 -6.352 1 41.44 90 GLU A O 1
ATOM 731 N N . ASP A 1 91 ? 3.684 22.906 -7.168 1 34.84 91 ASP A N 1
ATOM 732 C CA . ASP A 1 91 ? 3.381 23.844 -8.25 1 34.84 91 ASP A CA 1
ATOM 733 C C . ASP A 1 91 ? 2.199 23.344 -9.078 1 34.84 91 ASP A C 1
ATOM 735 O O . ASP A 1 91 ? 1.769 24.031 -10.016 1 34.84 91 ASP A O 1
ATOM 739 N N . SER A 1 92 ? 2.199 22.234 -9.508 1 34.56 92 SER A N 1
ATOM 740 C CA . SER A 1 92 ? 1.128 21.984 -10.469 1 34.56 92 SER A CA 1
ATOM 741 C C . SER A 1 92 ? -0.236 21.984 -9.789 1 34.56 92 SER A C 1
ATOM 743 O O . SER A 1 92 ? -0.439 21.281 -8.797 1 34.56 92 SER A O 1
ATOM 745 N N . LYS A 1 93 ? -1.144 23.125 -9.781 1 32.88 93 LYS A N 1
ATOM 746 C CA . LYS A 1 93 ? -2.561 23.391 -9.539 1 32.88 93 LYS A CA 1
ATOM 747 C C . LYS A 1 93 ? -3.359 22.078 -9.5 1 32.88 93 LYS A C 1
ATOM 749 O O . LYS A 1 93 ? -4.121 21.844 -8.555 1 32.88 93 LYS A O 1
ATOM 754 N N . LYS A 1 94 ? -4.008 21.766 -10.75 1 30.17 94 LYS A N 1
ATOM 755 C CA . LYS A 1 94 ? -5.152 20.938 -11.141 1 30.17 94 LYS A CA 1
ATOM 756 C C . LYS A 1 94 ? -4.867 19.453 -10.922 1 30.17 94 LYS A C 1
ATOM 758 O O . LYS A 1 94 ? -4.242 18.812 -11.758 1 30.17 94 LYS A O 1
ATOM 763 N N . LEU A 1 95 ? -4.277 19.297 -10.148 1 32.09 95 LEU A N 1
ATOM 764 C CA . LEU A 1 95 ? -4.508 17.859 -10.094 1 32.09 95 LEU A CA 1
ATOM 765 C C . LEU A 1 95 ? -5.996 17.547 -10.227 1 32.09 95 LEU A C 1
ATOM 767 O O . LEU A 1 95 ? -6.785 17.859 -9.336 1 32.09 95 LEU A O 1
ATOM 771 N N . HIS A 1 96 ? -6.5 17.844 -11.359 1 29.73 96 HIS A N 1
ATOM 772 C CA . HIS A 1 96 ? -7.793 17.438 -11.898 1 29.73 96 HIS A CA 1
ATOM 773 C C . HIS A 1 96 ? -8.188 16.047 -11.391 1 29.73 96 HIS A C 1
ATOM 775 O O . HIS A 1 96 ? -7.645 15.047 -11.852 1 29.73 96 HIS A O 1
ATOM 781 N N . VAL A 1 97 ? -7.973 15.812 -10.352 1 33 97 VAL A N 1
ATOM 782 C CA . VAL A 1 97 ? -9.008 14.914 -9.844 1 33 97 VAL A CA 1
ATOM 783 C C . VAL A 1 97 ? -10.383 15.414 -10.273 1 33 97 VAL A C 1
ATOM 785 O O . VAL A 1 97 ? -10.898 16.375 -9.719 1 33 97 VAL A O 1
ATOM 788 N N . ARG A 1 98 ? -10.617 15.992 -11.469 1 28.05 98 ARG A N 1
ATOM 789 C CA . ARG A 1 98 ? -11.945 16.266 -12.008 1 28.05 98 ARG A CA 1
ATOM 790 C C . ARG A 1 98 ? -12.953 15.227 -11.531 1 28.05 98 ARG A C 1
ATOM 792 O O . ARG A 1 98 ? -12.922 14.078 -11.977 1 28.05 98 ARG A O 1
ATOM 799 N N . LEU A 1 99 ? -13.266 15.227 -10.32 1 27.2 99 LEU A N 1
ATOM 800 C CA . LEU A 1 99 ? -14.633 14.867 -9.977 1 27.2 99 LEU A CA 1
ATOM 801 C C . LEU A 1 99 ? -15.617 15.445 -11 1 27.2 99 LEU A C 1
ATOM 803 O O . LEU A 1 99 ? -15.625 16.656 -11.234 1 27.2 99 LEU A O 1
ATOM 807 N N . PHE A 1 100 ? -15.984 14.828 -12.141 1 24.75 100 PHE A N 1
ATOM 808 C CA . PHE A 1 100 ? -17.109 15.492 -12.789 1 24.75 100 PHE A CA 1
ATOM 809 C C . PHE A 1 100 ? -18.031 16.141 -11.766 1 24.75 100 PHE A C 1
ATOM 811 O O . PHE A 1 100 ? -18.109 15.672 -10.625 1 24.75 100 PHE A O 1
ATOM 818 N N . MET B 1 1 ? -0.523 10.547 -16.562 1 29.39 1 MET B N 1
ATOM 819 C CA . MET B 1 1 ? -1.142 10.586 -15.234 1 29.39 1 MET B CA 1
ATOM 820 C C . MET B 1 1 ? -2.021 9.359 -15.008 1 29.39 1 MET B C 1
ATOM 822 O O . MET B 1 1 ? -2.986 9.141 -15.742 1 29.39 1 MET B O 1
ATOM 826 N N . ARG B 1 2 ? -1.633 8.227 -14.742 1 33.44 2 ARG B N 1
ATOM 827 C CA . ARG B 1 2 ? -2.439 7.023 -14.883 1 33.44 2 ARG B CA 1
ATOM 828 C C . ARG B 1 2 ? -3.812 7.203 -14.25 1 33.44 2 ARG B C 1
ATOM 830 O O . ARG B 1 2 ? -3.924 7.738 -13.141 1 33.44 2 ARG B O 1
ATOM 837 N N . GLU B 1 3 ? -4.895 7.559 -15.031 1 38.44 3 GLU B N 1
ATOM 838 C CA . GLU B 1 3 ? -6.34 7.605 -14.828 1 38.44 3 GLU B CA 1
ATOM 839 C C . GLU B 1 3 ? -6.766 6.742 -13.648 1 38.44 3 GLU B C 1
ATOM 841 O O . GLU B 1 3 ? -7.949 6.441 -13.484 1 38.44 3 GLU B O 1
ATOM 846 N N . HIS B 1 4 ? -5.887 6.141 -13.055 1 43.47 4 HIS B N 1
ATOM 847 C CA . HIS B 1 4 ? -6.32 5.07 -12.164 1 43.47 4 HIS B CA 1
ATOM 848 C C . HIS B 1 4 ? -6.949 5.637 -10.891 1 43.47 4 HIS B C 1
ATOM 850 O O . HIS B 1 4 ? -7.25 4.887 -9.961 1 43.47 4 HIS B O 1
ATOM 856 N N . CYS B 1 5 ? -6.91 7.051 -10.695 1 46.28 5 CYS B N 1
ATOM 857 C CA . CYS B 1 5 ? -7.492 7.52 -9.445 1 46.28 5 CYS B CA 1
ATOM 858 C C . CYS B 1 5 ? -8.992 7.262 -9.414 1 46.28 5 CYS B C 1
ATOM 860 O O . CYS B 1 5 ? -9.672 7.633 -8.453 1 46.28 5 CYS B O 1
ATOM 862 N N . LYS B 1 6 ? -9.727 7.312 -10.688 1 44 6 LYS B N 1
ATOM 863 C CA . LYS B 1 6 ? -11.18 7.379 -10.586 1 44 6 LYS B CA 1
ATOM 864 C C . LYS B 1 6 ? -11.711 6.363 -9.578 1 44 6 LYS B C 1
ATOM 866 O O . LYS B 1 6 ? -12.703 6.621 -8.898 1 44 6 LYS B O 1
ATOM 871 N N . HIS B 1 7 ? -11.32 5.176 -9.609 1 54.88 7 HIS B N 1
ATOM 872 C CA . HIS B 1 7 ? -12.047 4.203 -8.797 1 54.88 7 HIS B CA 1
ATOM 873 C C . HIS B 1 7 ? -11.203 3.74 -7.613 1 54.88 7 HIS B C 1
ATOM 875 O O . HIS B 1 7 ? -10.352 2.859 -7.762 1 54.88 7 HIS B O 1
ATOM 881 N N . MET B 1 8 ? -11.062 4.641 -6.656 1 65.06 8 MET B N 1
ATOM 882 C CA . MET B 1 8 ? -10.461 4.184 -5.406 1 65.06 8 MET B CA 1
ATOM 883 C C . MET B 1 8 ? -11.195 2.957 -4.867 1 65.06 8 MET B C 1
ATOM 885 O O . MET B 1 8 ? -12.414 3 -4.656 1 65.06 8 MET B O 1
ATOM 889 N N . GLU B 1 9 ? -10.555 1.967 -4.988 1 76.12 9 GLU B N 1
ATOM 890 C CA . GLU B 1 9 ? -11.156 0.7 -4.582 1 76.12 9 GLU B CA 1
ATOM 891 C C . GLU B 1 9 ? -11.047 0.496 -3.072 1 76.12 9 GLU B C 1
ATOM 893 O O . GLU B 1 9 ? -11.898 -0.167 -2.469 1 76.12 9 GLU B O 1
ATOM 898 N N . LEU B 1 10 ? -10.078 1.234 -2.49 1 86.88 10 LEU B N 1
ATOM 899 C CA . LEU B 1 10 ? -9.891 1.037 -1.057 1 86.88 10 LEU B CA 1
ATOM 900 C C . LEU B 1 10 ? -10.703 2.057 -0.26 1 86.88 10 LEU B C 1
ATOM 902 O O . LEU B 1 10 ? -10.68 3.25 -0.569 1 86.88 10 LEU B O 1
ATOM 906 N N . PRO B 1 11 ? -11.422 1.55 0.729 1 89.38 11 PRO B N 1
ATOM 907 C CA . PRO B 1 11 ? -12.242 2.461 1.528 1 89.38 11 PRO B CA 1
ATOM 908 C C . PRO B 1 11 ? -11.406 3.424 2.369 1 89.38 11 PRO B C 1
ATOM 910 O O . PRO B 1 11 ? -10.453 3.006 3.025 1 89.38 11 PRO B O 1
ATOM 913 N N . MET B 1 12 ? -11.914 4.605 2.455 1 90.12 12 MET B N 1
ATOM 914 C CA . MET B 1 12 ? -11.188 5.648 3.17 1 90.12 12 MET B CA 1
ATOM 915 C C . MET B 1 12 ? -11.258 5.43 4.676 1 90.12 12 MET B C 1
ATOM 917 O O . MET B 1 12 ? -10.281 5.68 5.391 1 90.12 12 MET B O 1
ATOM 921 N N . ALA B 1 13 ? -12.43 4.938 5.066 1 90.94 13 ALA B N 1
ATOM 922 C CA . ALA B 1 13 ? -12.609 4.699 6.496 1 90.94 13 ALA B CA 1
ATOM 923 C C . ALA B 1 13 ? -11.594 3.686 7.016 1 90.94 13 ALA B C 1
ATOM 925 O O . ALA B 1 13 ? -11.031 3.859 8.102 1 90.94 13 ALA B O 1
ATOM 926 N N . ARG B 1 14 ? -11.312 2.654 6.246 1 92.81 14 ARG B N 1
ATOM 927 C CA . ARG B 1 14 ? -10.367 1.62 6.637 1 92.81 14 ARG B CA 1
ATOM 928 C C . ARG B 1 14 ? -8.93 2.133 6.547 1 92.81 14 ARG B C 1
ATOM 930 O O . ARG B 1 14 ? -8.102 1.825 7.402 1 92.81 14 ARG B O 1
ATOM 937 N N . VAL B 1 15 ? -8.68 2.898 5.555 1 94.19 15 VAL B N 1
ATOM 938 C CA . VAL B 1 15 ? -7.352 3.48 5.398 1 94.19 15 VAL B CA 1
ATOM 939 C C . VAL B 1 15 ? -7.031 4.363 6.602 1 94.19 15 VAL B C 1
ATOM 941 O O . VAL B 1 15 ? -5.941 4.27 7.176 1 94.19 15 VAL B O 1
ATOM 944 N N . LYS B 1 16 ? -8 5.164 6.969 1 93.38 16 LYS B N 1
ATOM 945 C CA . LYS B 1 16 ? -7.816 6.035 8.125 1 93.38 16 LYS B CA 1
ATOM 946 C C . LYS B 1 16 ? -7.547 5.219 9.391 1 93.38 16 LYS B C 1
ATOM 948 O O . LYS B 1 16 ? -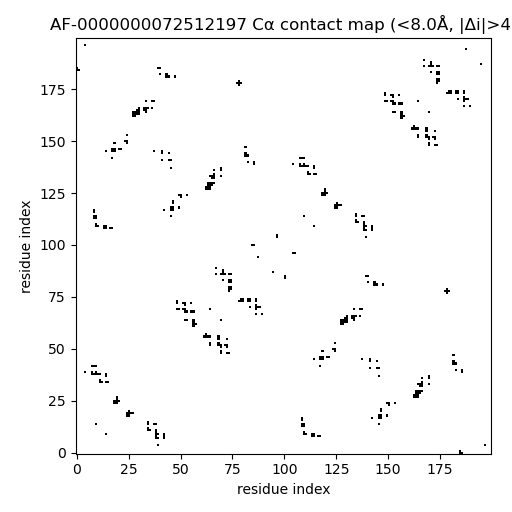6.707 5.594 10.211 1 93.38 16 LYS B O 1
ATOM 953 N N . LYS B 1 17 ? -8.297 4.184 9.539 1 92.69 17 LYS B N 1
ATOM 954 C CA . LYS B 1 17 ? -8.086 3.307 10.688 1 92.69 17 LYS B CA 1
ATOM 955 C C . LYS B 1 17 ? -6.664 2.756 10.711 1 92.69 17 LYS B C 1
ATOM 957 O O . LYS B 1 17 ? -6.027 2.715 11.766 1 92.69 17 LYS B O 1
ATOM 962 N N . VAL B 1 18 ? -6.191 2.346 9.57 1 93.31 18 VAL B N 1
ATOM 963 C CA . VAL B 1 18 ? -4.859 1.766 9.461 1 93.31 18 VAL B CA 1
ATOM 964 C C . VAL B 1 18 ? -3.807 2.82 9.797 1 93.31 18 VAL B C 1
ATOM 966 O O . VAL B 1 18 ? -2.797 2.518 10.438 1 93.31 18 VAL B O 1
ATOM 969 N N . MET B 1 19 ? -4.004 4.051 9.398 1 93.75 19 MET B N 1
ATOM 970 C CA . MET B 1 19 ? -3.088 5.152 9.68 1 93.75 19 MET B CA 1
ATOM 971 C C . MET B 1 19 ? -2.898 5.328 11.18 1 93.75 19 MET B C 1
ATOM 973 O O . MET B 1 19 ? -1.829 5.742 11.633 1 93.75 19 MET B O 1
ATOM 977 N N . ARG B 1 20 ? -3.896 4.957 11.891 1 92.38 20 ARG B N 1
ATOM 978 C CA . ARG B 1 20 ? -3.908 5.246 13.328 1 92.38 20 ARG B CA 1
ATOM 979 C C . ARG B 1 20 ? -3.449 4.039 14.133 1 92.38 20 ARG B C 1
ATOM 981 O O . ARG B 1 20 ? -3.502 4.051 15.367 1 92.38 20 ARG B O 1
ATOM 988 N N . LEU B 1 21 ? -3.07 3.025 13.461 1 86.62 21 LEU B N 1
ATOM 989 C CA . LEU B 1 21 ? -2.68 1.802 14.148 1 86.62 21 LEU B CA 1
ATOM 990 C C . LEU B 1 21 ? -1.368 1.997 14.906 1 86.62 21 LEU B C 1
ATOM 992 O O . LEU B 1 21 ? -1.109 1.312 15.898 1 86.62 21 LEU B O 1
ATOM 996 N N . ASP B 1 22 ? -0.626 2.842 14.461 1 85.12 22 ASP B N 1
ATOM 997 C CA . ASP B 1 22 ? 0.629 3.139 15.148 1 85.12 22 ASP B CA 1
ATOM 998 C C . ASP B 1 22 ? 0.4 4.062 16.344 1 85.12 22 ASP B C 1
ATOM 1000 O O . ASP B 1 22 ? -0.303 5.066 16.234 1 85.12 22 ASP B O 1
ATOM 1004 N N . ASP B 1 23 ? 1.001 3.729 17.391 1 86.81 23 ASP B N 1
ATOM 1005 C CA . ASP B 1 23 ? 0.82 4.473 18.625 1 86.81 23 ASP B CA 1
ATOM 1006 C C . ASP B 1 23 ? 1.251 5.93 18.453 1 86.81 23 ASP B C 1
ATOM 1008 O O . ASP B 1 23 ? 0.654 6.832 19.047 1 86.81 23 ASP B O 1
ATOM 1012 N N . ASP B 1 24 ? 2.301 6.102 17.641 1 84 24 ASP B N 1
ATOM 1013 C CA . ASP B 1 24 ? 2.83 7.449 17.453 1 84 24 ASP B CA 1
ATOM 1014 C C . ASP B 1 24 ? 1.84 8.32 16.688 1 84 24 ASP B C 1
ATOM 1016 O O . ASP B 1 24 ? 1.873 9.555 16.797 1 84 24 ASP B O 1
ATOM 1020 N N . VAL B 1 25 ? 0.863 7.609 15.969 1 87.62 25 VAL B N 1
ATOM 1021 C CA . VAL B 1 25 ? -0.03 8.359 15.094 1 87.62 25 VAL B CA 1
ATOM 1022 C C . VAL B 1 25 ? -1.456 8.305 15.641 1 87.62 25 VAL B C 1
ATOM 1024 O O . VAL B 1 25 ? -2.309 9.102 15.25 1 87.62 25 VAL B O 1
ATOM 1027 N N . ARG B 1 26 ? -1.77 7.492 16.5 1 88.69 26 ARG B N 1
ATOM 1028 C CA . ARG B 1 26 ? -3.115 7.156 16.953 1 88.69 26 ARG B CA 1
ATOM 1029 C C . ARG B 1 26 ? -3.863 8.398 17.422 1 88.69 26 ARG B C 1
ATOM 1031 O O . ARG B 1 26 ? -5.047 8.57 17.125 1 88.69 26 ARG B O 1
ATOM 1038 N N . SER B 1 27 ? -3.186 9.289 18.078 1 89.5 27 SER B N 1
ATOM 1039 C CA . SER B 1 27 ? -3.828 10.453 18.688 1 89.5 27 SER B CA 1
ATOM 1040 C C . SER B 1 27 ? -3.652 11.695 17.828 1 89.5 27 SER B C 1
ATOM 1042 O O . SER B 1 27 ? -4.113 12.781 18.188 1 89.5 27 SER B O 1
ATOM 1044 N N . GLN B 1 28 ? -3.098 11.469 16.656 1 88.88 28 GLN B N 1
ATOM 1045 C CA . GLN B 1 28 ? -2.791 12.625 15.82 1 88.88 28 GLN B CA 1
ATOM 1046 C C . GLN B 1 28 ? -3.988 13.016 14.961 1 88.88 28 GLN B C 1
ATOM 1048 O O . GLN B 1 28 ? -4.871 12.195 14.711 1 88.88 28 GLN B O 1
ATOM 1053 N N . MET B 1 29 ? -3.92 14.312 14.672 1 94.62 29 MET B N 1
ATOM 1054 C CA . MET B 1 29 ? -4.938 14.805 13.75 1 94.62 29 MET B CA 1
ATOM 1055 C C . MET B 1 29 ? -4.543 14.516 12.305 1 94.62 29 MET B C 1
ATOM 1057 O O . MET B 1 29 ? -3.387 14.703 11.922 1 94.62 29 MET B O 1
ATOM 1061 N N . ILE B 1 30 ? -5.566 14.031 11.609 1 95.38 30 ILE B N 1
ATOM 1062 C CA . ILE B 1 30 ? -5.363 13.695 10.203 1 95.38 30 ILE B CA 1
ATOM 1063 C C . ILE B 1 30 ? -6.359 14.461 9.336 1 95.38 30 ILE B C 1
ATOM 1065 O O . ILE B 1 30 ? -7.566 14.438 9.594 1 95.38 30 ILE B O 1
ATOM 1069 N N . SER B 1 31 ? -5.773 15.148 8.391 1 94.81 31 SER B N 1
ATOM 1070 C CA . SER B 1 31 ? -6.648 15.875 7.473 1 94.81 31 SER B CA 1
ATOM 1071 C C . SER B 1 31 ? -7.586 14.93 6.738 1 94.81 31 SER B C 1
ATOM 1073 O O . SER B 1 31 ? -7.254 13.758 6.523 1 94.81 31 SER B O 1
ATOM 1075 N N . SER B 1 32 ? -8.758 15.438 6.27 1 92.5 32 SER B N 1
ATOM 1076 C CA . SER B 1 32 ? -9.797 14.625 5.641 1 92.5 32 SER B CA 1
ATOM 1077 C C . SER B 1 32 ? -9.352 14.117 4.277 1 92.5 32 SER B C 1
ATOM 1079 O O . SER B 1 32 ? -9.859 13.109 3.789 1 92.5 32 SER B O 1
ATOM 1081 N N . ASP B 1 33 ? -8.414 14.789 3.699 1 91.12 33 ASP B N 1
ATOM 1082 C CA . ASP B 1 33 ? -8.016 14.43 2.342 1 91.12 33 ASP B CA 1
ATOM 1083 C C . ASP B 1 33 ? -6.828 13.469 2.354 1 91.12 33 ASP B C 1
ATOM 1085 O O . ASP B 1 33 ? -6.516 12.844 1.337 1 91.12 33 ASP B O 1
ATOM 1089 N N . ALA B 1 34 ? -6.184 13.297 3.469 1 93.62 34 ALA B N 1
ATOM 1090 C CA . ALA B 1 34 ? -4.973 12.477 3.566 1 93.62 34 ALA B CA 1
ATOM 1091 C C . ALA B 1 34 ? -5.277 11.008 3.299 1 93.62 34 ALA B C 1
ATOM 1093 O O . ALA B 1 34 ? -4.609 10.367 2.486 1 93.62 34 ALA B O 1
ATOM 1094 N N . PRO B 1 35 ? -6.387 10.516 3.826 1 93.25 35 PRO B N 1
ATOM 1095 C CA . PRO B 1 35 ? -6.695 9.109 3.557 1 93.25 35 PRO B CA 1
ATOM 1096 C C . PRO B 1 35 ? -7.008 8.844 2.086 1 93.25 35 PRO B C 1
ATOM 1098 O O . PRO B 1 35 ? -6.719 7.754 1.576 1 93.25 35 PRO B O 1
ATOM 1101 N N . LEU B 1 36 ? -7.531 9.828 1.485 1 90.19 36 LEU B N 1
ATOM 1102 C CA . LEU B 1 36 ? -7.828 9.688 0.064 1 90.19 36 LEU B CA 1
ATOM 1103 C C . LEU B 1 36 ? -6.551 9.461 -0.737 1 90.19 36 LEU B C 1
ATOM 1105 O O . LEU B 1 36 ? -6.496 8.578 -1.596 1 90.19 36 LEU B O 1
ATOM 1109 N N . LEU B 1 37 ? -5.633 10.219 -0.455 1 90.44 37 LEU B N 1
ATOM 1110 C CA . LEU B 1 37 ? -4.359 10.086 -1.153 1 90.44 37 LEU B CA 1
ATOM 1111 C C . LEU B 1 37 ? -3.693 8.758 -0.819 1 90.44 37 LEU B C 1
ATOM 1113 O O . LEU B 1 37 ? -3.135 8.102 -1.701 1 90.44 37 LEU B O 1
ATOM 1117 N N . LEU B 1 38 ? -3.797 8.344 0.392 1 93.5 38 LEU B N 1
ATOM 1118 C CA . LEU B 1 38 ? -3.16 7.102 0.808 1 93.5 38 LEU B CA 1
ATOM 1119 C C . LEU B 1 38 ? -3.861 5.898 0.188 1 93.5 38 LEU B C 1
ATOM 1121 O O . LEU B 1 38 ? -3.217 4.895 -0.13 1 93.5 38 LEU B O 1
ATOM 1125 N N . ALA B 1 39 ? -5.168 6.047 -0.008 1 92.38 39 ALA B N 1
ATOM 1126 C CA . ALA B 1 39 ? -5.891 4.988 -0.703 1 92.38 39 ALA B CA 1
ATOM 1127 C C . ALA B 1 39 ? -5.371 4.809 -2.127 1 92.38 39 ALA B C 1
ATOM 1129 O O . ALA B 1 39 ? -5.098 3.688 -2.559 1 92.38 39 ALA B O 1
ATOM 1130 N N . ALA B 1 40 ? -5.16 5.938 -2.768 1 91.12 40 ALA B N 1
ATOM 1131 C CA . ALA B 1 40 ? -4.629 5.898 -4.129 1 91.12 40 ALA B CA 1
ATOM 1132 C C . ALA B 1 40 ? -3.199 5.367 -4.145 1 91.12 40 ALA B C 1
ATOM 1134 O O . ALA B 1 40 ? -2.848 4.543 -4.992 1 91.12 40 ALA B O 1
ATOM 1135 N N . ALA B 1 41 ? -2.41 5.824 -3.23 1 93.06 41 ALA B N 1
ATOM 1136 C CA . ALA B 1 41 ? -1.023 5.375 -3.127 1 93.06 41 ALA B CA 1
ATOM 1137 C C . ALA B 1 41 ? -0.949 3.877 -2.85 1 93.06 41 ALA B C 1
ATOM 1139 O O . ALA B 1 41 ? -0.111 3.176 -3.42 1 93.06 41 ALA B O 1
ATOM 1140 N N . SER B 1 42 ? -1.863 3.379 -2.016 1 93.88 42 SER B N 1
ATOM 1141 C CA . SER B 1 42 ? -1.897 1.958 -1.684 1 93.88 42 SER B CA 1
ATOM 1142 C C . SER B 1 42 ? -2.266 1.115 -2.9 1 93.88 42 SER B C 1
ATOM 1144 O O . SER B 1 42 ? -1.736 0.017 -3.084 1 93.88 42 SER B O 1
ATOM 1146 N N . GLU B 1 43 ? -3.178 1.613 -3.703 1 91.88 43 GLU B N 1
ATOM 1147 C CA . GLU B 1 43 ? -3.529 0.904 -4.93 1 91.88 43 GLU B CA 1
ATOM 1148 C C . GLU B 1 43 ? -2.33 0.792 -5.867 1 91.88 43 GLU B C 1
ATOM 1150 O O . GLU B 1 43 ? -2.09 -0.266 -6.453 1 91.88 43 GLU B O 1
ATOM 1155 N N . MET B 1 44 ? -1.592 1.826 -5.953 1 91.31 44 MET B N 1
ATOM 1156 C CA . MET B 1 44 ? -0.384 1.807 -6.773 1 91.31 44 MET B CA 1
ATOM 1157 C C . MET B 1 44 ? 0.646 0.836 -6.199 1 91.31 44 MET B C 1
ATOM 1159 O O . MET B 1 44 ? 1.323 0.131 -6.949 1 91.31 44 MET B O 1
ATOM 1163 N N . PHE B 1 45 ? 0.744 0.821 -4.879 1 93.06 45 PHE B N 1
ATOM 1164 C CA . PHE B 1 45 ? 1.636 -0.11 -4.195 1 93.06 45 PHE B CA 1
ATOM 1165 C C . PHE B 1 45 ? 1.26 -1.552 -4.516 1 93.06 45 PHE B C 1
ATOM 1167 O O . PHE B 1 45 ? 2.121 -2.357 -4.875 1 93.06 45 PHE B O 1
ATOM 1174 N N . ILE B 1 46 ? -0.011 -1.84 -4.43 1 94.56 46 ILE B N 1
ATOM 1175 C CA . ILE B 1 46 ? -0.517 -3.18 -4.711 1 94.56 46 ILE B CA 1
ATOM 1176 C C . ILE B 1 46 ? -0.215 -3.551 -6.16 1 94.56 46 ILE B C 1
ATOM 1178 O O . ILE B 1 46 ? 0.261 -4.656 -6.438 1 94.56 46 ILE B O 1
ATOM 1182 N N . GLN B 1 47 ? -0.445 -2.643 -7.031 1 92.5 47 GLN B N 1
ATOM 1183 C CA . GLN B 1 47 ? -0.179 -2.898 -8.445 1 92.5 47 GLN B CA 1
ATOM 1184 C C . GLN B 1 47 ? 1.308 -3.145 -8.688 1 92.5 47 GLN B C 1
ATOM 1186 O O . GLN B 1 47 ? 1.678 -4.074 -9.406 1 92.5 47 GLN B O 1
ATOM 1191 N N . GLU B 1 48 ? 2.105 -2.367 -8.055 1 91.69 48 GLU B N 1
ATOM 1192 C CA . GLU B 1 48 ? 3.551 -2.459 -8.242 1 91.69 48 GLU B CA 1
ATOM 1193 C C . GLU B 1 48 ? 4.082 -3.816 -7.789 1 91.69 48 GLU B C 1
ATOM 1195 O O . GLU B 1 48 ? 4.801 -4.488 -8.531 1 91.69 48 GLU B O 1
ATOM 1200 N N . ILE B 1 49 ? 3.709 -4.184 -6.621 1 93.69 49 ILE B N 1
ATOM 1201 C CA . ILE B 1 49 ? 4.219 -5.445 -6.094 1 93.69 49 ILE B CA 1
ATOM 1202 C C . ILE B 1 49 ? 3.625 -6.609 -6.887 1 93.69 49 ILE B C 1
ATOM 1204 O O . ILE B 1 49 ? 4.297 -7.621 -7.113 1 93.69 49 ILE B O 1
ATOM 1208 N N . THR B 1 50 ? 2.363 -6.504 -7.289 1 95.06 50 THR B N 1
ATOM 1209 C CA . THR B 1 50 ? 1.73 -7.543 -8.094 1 95.06 50 THR B CA 1
ATOM 1210 C C . THR B 1 50 ? 2.484 -7.746 -9.398 1 95.06 50 THR B C 1
ATOM 1212 O O . THR B 1 50 ? 2.736 -8.883 -9.805 1 95.06 50 THR B O 1
ATOM 1215 N N . LEU B 1 51 ? 2.848 -6.641 -10 1 93.31 51 LEU B N 1
ATOM 1216 C CA . LEU B 1 51 ? 3.566 -6.711 -11.273 1 93.31 51 LEU B CA 1
ATOM 1217 C C . LEU B 1 51 ? 4.926 -7.371 -11.086 1 93.31 51 LEU B C 1
ATOM 1219 O O . LEU B 1 51 ? 5.328 -8.211 -11.898 1 93.31 51 LEU B O 1
ATOM 1223 N N . ARG B 1 52 ? 5.566 -7.027 -10.023 1 93.56 52 ARG B N 1
ATOM 1224 C CA . ARG B 1 52 ? 6.867 -7.625 -9.75 1 93.56 52 ARG B CA 1
ATOM 1225 C C . ARG B 1 52 ? 6.73 -9.117 -9.461 1 93.56 52 ARG B C 1
ATOM 1227 O O . ARG B 1 52 ? 7.547 -9.922 -9.914 1 93.56 52 ARG B O 1
ATOM 1234 N N . ALA B 1 53 ? 5.738 -9.445 -8.688 1 95.19 53 ALA B N 1
ATOM 1235 C CA . ALA B 1 53 ? 5.484 -10.852 -8.383 1 95.19 53 ALA B CA 1
ATOM 1236 C C . ALA B 1 53 ? 5.141 -11.633 -9.648 1 95.19 53 ALA B C 1
ATOM 1238 O O . ALA B 1 53 ? 5.594 -12.766 -9.828 1 95.19 53 ALA B O 1
ATOM 1239 N N . TRP B 1 54 ? 4.449 -10.992 -10.5 1 94.75 54 TRP B N 1
ATOM 1240 C CA . TRP B 1 54 ? 4.039 -11.648 -11.742 1 94.75 54 TRP B CA 1
ATOM 1241 C C . TRP B 1 54 ? 5.246 -11.914 -12.641 1 94.75 54 TRP B C 1
ATOM 1243 O O . TRP B 1 54 ? 5.305 -12.938 -13.32 1 94.75 54 TRP B O 1
ATOM 1253 N N . GLN B 1 55 ? 6.105 -11.016 -12.695 1 94.81 55 GLN B N 1
ATOM 1254 C CA . GLN B 1 55 ? 7.332 -11.234 -13.461 1 94.81 55 GLN B CA 1
ATOM 1255 C C . GLN B 1 55 ? 8.039 -12.508 -13.008 1 94.81 55 GLN B C 1
ATOM 1257 O O . GLN B 1 55 ? 8.547 -13.266 -13.836 1 94.81 55 GLN B O 1
ATOM 1262 N N . LEU B 1 56 ? 8.023 -12.719 -11.758 1 94 56 LEU B N 1
ATOM 1263 C CA . LEU B 1 56 ? 8.633 -13.93 -11.211 1 94 56 LEU B CA 1
ATOM 1264 C C . LEU B 1 56 ? 7.859 -15.164 -11.641 1 94 56 LEU B C 1
ATOM 1266 O O . LEU B 1 56 ? 8.453 -16.203 -11.938 1 94 56 LEU B O 1
ATOM 1270 N N . VAL B 1 57 ? 6.535 -15.062 -11.617 1 95.25 57 VAL B N 1
ATOM 1271 C CA . VAL B 1 57 ? 5.672 -16.156 -12.039 1 95.25 57 VAL B CA 1
ATOM 1272 C C . VAL B 1 57 ? 5.973 -16.516 -13.492 1 95.25 57 VAL B C 1
ATOM 1274 O O . VAL B 1 57 ? 6.152 -17.688 -13.828 1 95.25 57 VAL B O 1
ATOM 1277 N N . GLU B 1 58 ? 6.074 -15.5 -14.305 1 94.56 58 GLU B N 1
ATOM 1278 C CA . GLU B 1 58 ? 6.344 -15.695 -15.727 1 94.56 58 GLU B CA 1
ATOM 1279 C C . GLU B 1 58 ? 7.734 -16.281 -15.953 1 94.56 58 GLU B C 1
ATOM 1281 O O . GLU B 1 58 ? 7.918 -17.141 -16.828 1 94.56 58 GLU B O 1
ATOM 1286 N N . GLU B 1 59 ? 8.672 -15.781 -15.234 1 95.06 59 GLU B N 1
ATOM 1287 C CA . GLU B 1 59 ? 10.023 -16.297 -15.336 1 95.06 59 GLU B CA 1
ATOM 1288 C C . GLU B 1 59 ? 10.062 -17.797 -15.062 1 95.06 59 GLU B C 1
ATOM 1290 O O . GLU B 1 59 ? 10.859 -18.531 -15.656 1 95.06 59 GLU B O 1
ATOM 1295 N N . GLY B 1 60 ? 9.234 -18.266 -14.211 1 94.88 60 GLY B N 1
ATOM 1296 C CA . GLY B 1 60 ? 9.141 -19.672 -13.859 1 94.88 60 GLY B CA 1
ATOM 1297 C C . GLY B 1 60 ? 8.234 -20.453 -14.797 1 94.88 60 GLY B C 1
ATOM 1298 O O . GLY B 1 60 ? 8.031 -21.656 -14.609 1 94.88 60 GLY B O 1
ATOM 1299 N N . ARG B 1 61 ? 7.676 -19.75 -15.773 1 94.69 61 ARG B N 1
ATOM 1300 C CA . ARG B 1 61 ? 6.77 -20.359 -16.75 1 94.69 61 ARG B CA 1
ATOM 1301 C C . ARG B 1 61 ? 5.531 -20.922 -16.047 1 94.69 61 ARG B C 1
ATOM 1303 O O . ARG B 1 61 ? 5.086 -22.031 -16.375 1 94.69 61 ARG B O 1
ATOM 1310 N N . ARG B 1 62 ? 5.18 -20.266 -15.039 1 95 62 ARG B N 1
ATOM 1311 C CA . ARG B 1 62 ? 3.938 -20.562 -14.336 1 95 62 ARG B CA 1
ATOM 1312 C C . ARG B 1 62 ? 2.85 -19.547 -14.695 1 95 62 ARG B C 1
ATOM 1314 O O . ARG B 1 62 ? 3.121 -18.547 -15.352 1 95 62 ARG B O 1
ATOM 1321 N N . LYS B 1 63 ? 1.615 -19.938 -14.273 1 93.06 63 LYS B N 1
ATOM 1322 C CA . LYS B 1 63 ? 0.498 -19.094 -14.695 1 93.06 63 LYS B CA 1
ATOM 1323 C C . LYS B 1 63 ? -0.305 -18.609 -13.5 1 93.06 63 LYS B C 1
ATOM 1325 O O . LYS B 1 63 ? -1.261 -17.844 -13.656 1 93.06 63 LYS B O 1
ATOM 1330 N N . THR B 1 64 ? 0.074 -19.109 -12.312 1 95.81 64 THR B N 1
ATOM 1331 C CA . THR B 1 64 ? -0.677 -18.75 -11.117 1 95.81 64 THR B CA 1
ATOM 1332 C C . THR B 1 64 ? 0.196 -17.953 -10.156 1 95.81 64 THR B C 1
ATOM 1334 O O . THR B 1 64 ? 1.291 -18.391 -9.797 1 95.81 64 THR B O 1
ATOM 1337 N N . LEU B 1 65 ? -0.278 -16.766 -9.82 1 95.88 65 LEU B N 1
ATOM 1338 C CA . LEU B 1 65 ? 0.388 -15.938 -8.82 1 95.88 65 LEU B CA 1
ATOM 1339 C C . LEU B 1 65 ? 0.041 -16.406 -7.41 1 95.88 65 LEU B C 1
ATOM 1341 O O . LEU B 1 65 ? -1.136 -16.547 -7.07 1 95.88 65 LEU B O 1
ATOM 1345 N N . GLN B 1 66 ? 1.048 -16.688 -6.641 1 94.94 66 GLN B N 1
ATOM 1346 C CA . GLN B 1 66 ? 0.861 -17.188 -5.281 1 94.94 66 GLN B CA 1
ATOM 1347 C C . GLN B 1 66 ? 1.486 -16.25 -4.258 1 94.94 66 GLN B C 1
ATOM 1349 O O . GLN B 1 66 ? 2.229 -15.336 -4.621 1 94.94 66 GLN B O 1
ATOM 1354 N N . LYS B 1 67 ? 1.12 -16.547 -3.023 1 92.88 67 LYS B N 1
ATOM 1355 C CA . LYS B 1 67 ? 1.667 -15.773 -1.911 1 92.88 67 LYS B CA 1
ATOM 1356 C C . LYS B 1 67 ? 3.193 -15.812 -1.914 1 92.88 67 LYS B C 1
ATOM 1358 O O . LYS B 1 67 ? 3.844 -14.812 -1.594 1 92.88 67 LYS B O 1
ATOM 1363 N N . SER B 1 68 ? 3.732 -16.953 -2.283 1 93.38 68 SER B N 1
ATOM 1364 C CA . SER B 1 68 ? 5.184 -17.109 -2.293 1 93.38 68 SER B CA 1
ATOM 1365 C C . SER B 1 68 ? 5.832 -16.188 -3.314 1 93.38 68 SER B C 1
ATOM 1367 O O . SER B 1 68 ? 6.969 -15.742 -3.121 1 93.38 68 SER B O 1
ATOM 1369 N N . ASP B 1 69 ? 5.133 -15.93 -4.395 1 94.38 69 ASP B N 1
ATOM 1370 C CA . ASP B 1 69 ? 5.66 -15.023 -5.414 1 94.38 69 ASP B CA 1
ATOM 1371 C C . ASP B 1 69 ? 5.715 -13.586 -4.902 1 94.38 69 ASP B C 1
ATOM 1373 O O . ASP B 1 69 ? 6.652 -12.852 -5.207 1 94.38 69 ASP B O 1
ATOM 1377 N N . ILE B 1 70 ? 4.711 -13.258 -4.148 1 93.75 70 ILE B N 1
ATOM 1378 C CA . ILE B 1 70 ? 4.68 -11.938 -3.531 1 93.75 70 ILE B CA 1
ATOM 1379 C C . ILE B 1 70 ? 5.816 -11.812 -2.521 1 93.75 70 ILE B C 1
ATOM 1381 O O . ILE B 1 70 ? 6.531 -10.805 -2.504 1 93.75 70 ILE B O 1
ATOM 1385 N N . ALA B 1 71 ? 5.996 -12.805 -1.764 1 91.75 71 ALA B N 1
ATOM 1386 C CA . ALA B 1 71 ? 7.078 -12.828 -0.785 1 91.75 71 ALA B CA 1
ATOM 1387 C C . ALA B 1 71 ? 8.438 -12.703 -1.469 1 91.75 71 ALA B C 1
ATOM 1389 O O . ALA B 1 71 ? 9.305 -11.961 -1.012 1 91.75 71 ALA B O 1
ATOM 1390 N N . ALA B 1 72 ? 8.578 -13.43 -2.508 1 92.62 72 ALA B N 1
ATOM 1391 C CA . ALA B 1 72 ? 9.836 -13.391 -3.258 1 92.62 72 ALA B CA 1
ATOM 1392 C C . ALA B 1 72 ? 10.078 -12.008 -3.854 1 92.62 72 ALA B C 1
ATOM 1394 O O . ALA B 1 72 ? 11.203 -11.5 -3.816 1 92.62 72 ALA B O 1
ATOM 1395 N N . ALA B 1 73 ? 9.055 -11.445 -4.387 1 93.12 73 ALA B N 1
ATOM 1396 C CA . ALA B 1 73 ? 9.172 -10.102 -4.945 1 93.12 73 ALA B CA 1
ATOM 1397 C C . ALA B 1 73 ? 9.578 -9.094 -3.875 1 93.12 73 ALA B C 1
ATOM 1399 O O . ALA B 1 73 ? 10.453 -8.25 -4.105 1 93.12 73 ALA B O 1
ATOM 1400 N N . ALA B 1 74 ? 8.938 -9.195 -2.693 1 91.94 74 ALA B N 1
ATOM 1401 C CA . ALA B 1 74 ? 9.242 -8.297 -1.584 1 91.94 74 ALA B CA 1
ATOM 1402 C C . ALA B 1 74 ? 10.695 -8.438 -1.143 1 91.94 74 ALA B C 1
ATOM 1404 O O . ALA B 1 74 ? 11.312 -7.465 -0.713 1 91.94 74 ALA B O 1
ATOM 1405 N N . SER B 1 75 ? 11.227 -9.586 -1.224 1 89.12 75 SER B N 1
ATOM 1406 C CA . SER B 1 75 ? 12.594 -9.859 -0.787 1 89.12 75 SER B CA 1
ATOM 1407 C C . SER B 1 75 ? 13.609 -9.406 -1.827 1 89.12 75 SER B C 1
ATOM 1409 O O . SER B 1 75 ? 14.742 -9.062 -1.486 1 89.12 75 SER B O 1
ATOM 1411 N N . ARG B 1 76 ? 13.219 -9.422 -3.016 1 89.38 76 ARG B N 1
ATOM 1412 C CA . ARG B 1 76 ? 14.141 -9.148 -4.109 1 89.38 76 ARG B CA 1
ATOM 1413 C C . ARG B 1 76 ? 14.312 -7.645 -4.316 1 89.38 76 ARG B C 1
ATOM 1415 O O . ARG B 1 76 ? 15.367 -7.188 -4.746 1 89.38 76 ARG B O 1
ATOM 1422 N N . PHE B 1 77 ? 13.281 -6.898 -4.023 1 85.19 77 PHE B N 1
ATOM 1423 C CA . PHE B 1 77 ? 13.32 -5.469 -4.305 1 85.19 77 PHE B CA 1
ATOM 1424 C C . PHE B 1 77 ? 13.484 -4.672 -3.016 1 85.19 77 PHE B C 1
ATOM 1426 O O . PHE B 1 77 ? 12.648 -4.758 -2.113 1 85.19 77 PHE B O 1
ATOM 1433 N N . GLU B 1 78 ? 14.43 -3.834 -2.992 1 84.62 78 GLU B N 1
ATOM 1434 C CA . GLU B 1 78 ? 14.82 -3.092 -1.797 1 84.62 78 GLU B CA 1
ATOM 1435 C C . GLU B 1 78 ? 13.703 -2.164 -1.332 1 84.62 78 GLU B C 1
ATOM 1437 O O . GLU B 1 78 ? 13.547 -1.925 -0.133 1 84.62 78 GLU B O 1
ATOM 1442 N N . HIS B 1 79 ? 13 -1.756 -2.297 1 83.81 79 HIS B N 1
ATOM 1443 C CA . HIS B 1 79 ? 11.953 -0.79 -1.969 1 83.81 79 HIS B CA 1
ATOM 1444 C C . HIS B 1 79 ? 10.875 -1.421 -1.094 1 83.81 79 HIS B C 1
ATOM 1446 O O . HIS B 1 79 ? 10.086 -0.711 -0.466 1 83.81 79 HIS B O 1
ATOM 1452 N N . PHE B 1 80 ? 10.945 -2.721 -0.945 1 87.44 80 PHE B N 1
ATOM 1453 C CA . PHE B 1 80 ? 9.93 -3.412 -0.155 1 87.44 80 PHE B CA 1
ATOM 1454 C C . PHE B 1 80 ? 10.531 -3.953 1.139 1 87.44 80 PHE B C 1
ATOM 1456 O O . PHE B 1 80 ? 9.93 -4.797 1.803 1 87.44 80 PHE B O 1
ATOM 1463 N N . ASP B 1 81 ? 11.648 -3.49 1.617 1 84.94 81 ASP B N 1
ATOM 1464 C CA . ASP B 1 81 ? 12.32 -3.982 2.816 1 84.94 81 ASP B CA 1
ATOM 1465 C C . ASP B 1 81 ? 11.422 -3.846 4.043 1 84.94 81 ASP B C 1
ATOM 1467 O O . ASP B 1 81 ? 11.531 -4.629 4.988 1 84.94 81 ASP B O 1
ATOM 1471 N N . PHE B 1 82 ? 10.531 -2.971 3.953 1 85.06 82 PHE B N 1
ATOM 1472 C CA . PHE B 1 82 ? 9.633 -2.764 5.082 1 85.06 82 PHE B CA 1
ATOM 1473 C C . PHE B 1 82 ? 8.641 -3.914 5.203 1 85.06 82 PHE B C 1
ATOM 1475 O O . PHE B 1 82 ? 7.973 -4.059 6.23 1 85.06 82 PHE B O 1
ATOM 1482 N N . LEU B 1 83 ? 8.68 -4.82 4.18 1 85.12 83 LEU B N 1
ATOM 1483 C CA . LEU B 1 83 ? 7.75 -5.945 4.172 1 85.12 83 LEU B CA 1
ATOM 1484 C C . LEU B 1 83 ? 8.445 -7.223 4.637 1 85.12 83 LEU B C 1
ATOM 1486 O O . LEU B 1 83 ? 7.805 -8.273 4.754 1 85.12 83 LEU B O 1
ATOM 1490 N N . ILE B 1 84 ? 9.641 -7.289 4.793 1 76.31 84 ILE B N 1
ATOM 1491 C CA . ILE B 1 84 ? 10.422 -8.5 5.016 1 76.31 84 ILE B CA 1
ATOM 1492 C C . ILE B 1 84 ? 9.891 -9.242 6.242 1 76.31 84 ILE B C 1
ATOM 1494 O O . ILE B 1 84 ? 9.969 -10.469 6.316 1 76.31 84 ILE B O 1
ATOM 1498 N N . ASP B 1 85 ? 9.227 -8.562 7.055 1 68.31 85 ASP B N 1
ATOM 1499 C CA . ASP B 1 85 ? 8.742 -9.219 8.266 1 68.31 85 ASP B CA 1
ATOM 1500 C C . ASP B 1 85 ? 7.477 -10.023 7.996 1 68.31 85 ASP B C 1
ATOM 1502 O O . ASP B 1 85 ? 7.141 -10.938 8.75 1 68.31 85 ASP B O 1
ATOM 1506 N N . ILE B 1 86 ? 6.723 -9.633 7.086 1 65.25 86 ILE B N 1
ATOM 1507 C CA . ILE B 1 86 ? 5.441 -10.305 6.875 1 65.25 86 ILE B CA 1
ATOM 1508 C C . ILE B 1 86 ? 5.629 -11.469 5.91 1 65.25 86 ILE B C 1
ATOM 1510 O O . ILE B 1 86 ? 4.828 -12.406 5.902 1 65.25 86 ILE B O 1
ATOM 1514 N N . VAL B 1 87 ? 6.605 -11.383 4.973 1 62.47 87 VAL B N 1
ATOM 1515 C CA . VAL B 1 87 ? 6.766 -12.422 3.959 1 62.47 87 VAL B CA 1
ATOM 1516 C C . VAL B 1 87 ? 7.332 -13.688 4.598 1 62.47 87 VAL B C 1
ATOM 1518 O O . VAL B 1 87 ? 8.422 -13.664 5.172 1 62.47 87 VAL B O 1
ATOM 1521 N N . PRO B 1 88 ? 6.426 -14.633 4.914 1 51.81 88 PRO B N 1
ATOM 1522 C CA . PRO B 1 88 ? 7.02 -15.867 5.43 1 51.81 88 PRO B CA 1
ATOM 1523 C C . PRO B 1 88 ? 8.297 -16.266 4.691 1 51.81 88 PRO B C 1
ATOM 1525 O O . PRO B 1 88 ? 8.367 -16.125 3.469 1 51.81 88 PRO B O 1
ATOM 1528 N N . ARG B 1 89 ? 9.359 -16.047 5.25 1 48.19 89 ARG B N 1
ATOM 1529 C CA . ARG B 1 89 ? 10.492 -16.766 4.668 1 48.19 89 ARG B CA 1
ATOM 1530 C C . ARG B 1 89 ? 10.102 -18.203 4.332 1 48.19 89 ARG B C 1
ATOM 1532 O O . ARG B 1 89 ? 9.211 -18.766 4.957 1 48.19 89 ARG B O 1
ATOM 1539 N N . GLU B 1 90 ? 10.156 -18.766 3.078 1 41.75 90 GLU B N 1
ATOM 1540 C CA . GLU B 1 90 ? 10 -20.203 2.846 1 41.75 90 GLU B CA 1
ATOM 1541 C C . GLU B 1 90 ? 10.414 -21.016 4.07 1 41.75 90 GLU B C 1
ATOM 1543 O O . GLU B 1 90 ? 9.852 -22.078 4.34 1 41.75 90 GLU B O 1
ATOM 1548 N N . ASP B 1 91 ? 11.625 -21.078 4.543 1 35.19 91 ASP B N 1
ATOM 1549 C CA . ASP B 1 91 ? 11.977 -22.031 5.59 1 35.19 91 ASP B CA 1
ATOM 1550 C C . ASP B 1 91 ? 11.039 -21.891 6.793 1 35.19 91 ASP B C 1
ATOM 1552 O O . ASP B 1 91 ? 11.133 -22.672 7.746 1 35.19 91 ASP B O 1
ATOM 1556 N N . SER B 1 92 ? 10.875 -20.812 7.305 1 35.09 92 SER B N 1
ATOM 1557 C CA . SER B 1 92 ? 10.164 -20.891 8.578 1 35.09 92 SER B CA 1
ATOM 1558 C C . SER B 1 92 ? 8.695 -21.266 8.375 1 35.09 92 SER B C 1
ATOM 1560 O O . SER B 1 92 ? 8 -20.656 7.566 1 35.09 92 SER B O 1
ATOM 1562 N N . LYS B 1 93 ? 8.164 -22.625 8.555 1 33.03 93 LYS B N 1
ATOM 1563 C CA . LYS B 1 93 ? 6.871 -23.281 8.75 1 33.03 93 LYS B CA 1
ATOM 1564 C C . LYS B 1 93 ? 5.781 -22.25 9.07 1 33.03 93 LYS B C 1
ATOM 1566 O O . LYS B 1 93 ? 4.719 -22.25 8.445 1 33.03 93 LYS B O 1
ATOM 1571 N N . LYS B 1 94 ? 5.535 -22.094 10.469 1 30.33 94 LYS B N 1
ATOM 1572 C CA . LYS B 1 94 ? 4.406 -21.609 11.266 1 30.33 94 LYS B CA 1
ATOM 1573 C C . LYS B 1 94 ? 4.168 -20.125 11.039 1 30.33 94 LYS B C 1
ATOM 1575 O O . LYS B 1 94 ? 4.812 -19.281 11.672 1 30.33 94 LYS B O 1
ATOM 1580 N N . LEU B 1 95 ? 4.367 -19.797 10.125 1 32.03 95 LEU B N 1
ATOM 1581 C CA . LEU B 1 95 ? 3.727 -18.5 10.219 1 32.03 95 LEU B CA 1
ATOM 1582 C C . LEU B 1 95 ? 2.332 -18.609 10.828 1 32.03 95 LEU B C 1
ATOM 1584 O O . LEU B 1 95 ? 1.43 -19.188 10.203 1 32.03 95 LEU B O 1
ATOM 1588 N N . HIS B 1 96 ? 2.314 -19.062 12.039 1 29.83 96 HIS B N 1
ATOM 1589 C CA . HIS B 1 96 ? 1.189 -19.016 12.961 1 29.83 96 HIS B CA 1
ATOM 1590 C C . HIS B 1 96 ? 0.315 -17.797 12.719 1 29.83 96 HIS B C 1
ATOM 1592 O O . HIS B 1 96 ? 0.693 -16.672 13.062 1 29.83 96 HIS B O 1
ATOM 1598 N N . VAL B 1 97 ? 0.101 -17.5 11.688 1 32.78 97 VAL B N 1
ATOM 1599 C CA . VAL B 1 97 ? -1.209 -16.859 11.609 1 32.78 97 VAL B CA 1
ATOM 1600 C C . VAL B 1 97 ? -2.225 -17.656 12.422 1 32.78 97 VAL B C 1
ATOM 1602 O O . VAL B 1 97 ? -2.646 -18.734 12 1 32.78 97 VAL B O 1
ATOM 1605 N N . ARG B 1 98 ? -1.935 -18.203 13.617 1 28.28 98 ARG B N 1
ATOM 1606 C CA . ARG B 1 98 ? -2.938 -18.781 14.508 1 28.28 98 ARG B CA 1
ATOM 1607 C C . ARG B 1 98 ? -4.266 -18.047 14.391 1 28.28 98 ARG B C 1
ATOM 1609 O O . ARG B 1 9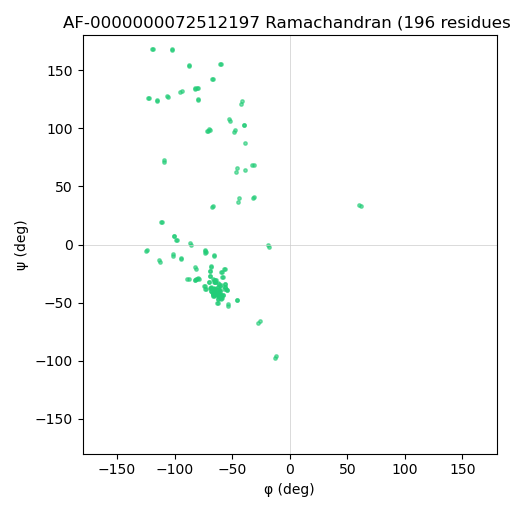8 ? -4.379 -16.906 14.836 1 28.28 98 ARG B O 1
ATOM 1616 N N . LEU B 1 99 ? -4.898 -18.172 13.328 1 28.3 99 LEU B N 1
ATOM 1617 C CA . LEU B 1 99 ? -6.355 -18.172 13.422 1 28.3 99 LEU B CA 1
ATOM 1618 C C . LEU B 1 99 ? -6.824 -18.922 14.656 1 28.3 99 LEU B C 1
ATOM 1620 O O . LEU B 1 99 ? -6.633 -20.141 14.758 1 28.3 99 LEU B O 1
ATOM 1624 N N . PHE B 1 100 ? -6.523 -18.484 15.922 1 24.94 100 PHE B N 1
ATOM 1625 C CA . PHE B 1 100 ? -7.273 -19.266 16.891 1 24.94 100 PHE B CA 1
ATOM 1626 C C . PHE B 1 100 ? -8.664 -19.609 16.375 1 24.94 100 PHE B C 1
ATOM 1628 O O . PHE B 1 100 ? -9.227 -18.859 15.562 1 24.94 100 PHE B O 1
#

Sequence (200 aa):
MREHCKHMELPMARVKKVMRLDDDVRSQMISSDAPLLLAAASEMFIQEITLRAWQLVEEGRRKTLQKSDIAAAASRFEHFDFLIDIVPREDSKKLHVRLFMREHCKHMELPMARVKKVMRLDDDVRSQMISSDAPLLLAAASEMFIQEITLRAWQLVEEGRRKTLQKSDIAAAASRFEHFDFLIDIVPREDSKKLHVRLF

Solvent-accessible surface area (backbone atoms only — not comparable to full-atom values): 11295 Å² total; per-residue (Å²): 116,82,76,66,65,78,66,64,64,53,57,46,71,43,43,45,52,45,46,32,67,41,78,92,37,47,85,51,45,66,40,86,58,25,29,53,52,49,33,48,50,42,46,52,50,46,34,50,49,46,51,49,13,43,51,54,29,49,72,68,71,46,68,60,43,38,48,66,36,44,30,48,35,35,68,72,35,74,61,30,57,88,42,56,79,72,34,64,54,84,81,61,80,72,67,68,71,68,69,126,121,82,76,67,66,78,68,63,65,53,57,46,71,41,44,45,53,45,45,33,67,41,78,91,38,48,84,51,45,67,40,87,60,26,30,54,51,49,34,47,48,43,47,51,49,47,36,51,50,47,52,48,14,42,51,52,28,50,74,68,70,47,70,60,43,38,50,66,36,43,31,49,35,34,69,71,37,75,61,30,56,89,41,55,75,73,34,65,55,83,80,63,82,74,68,65,71,67,75,120

Nearest PDB structures (foldseek):
  5av8-assembly1_C  TM=7.447E-01  e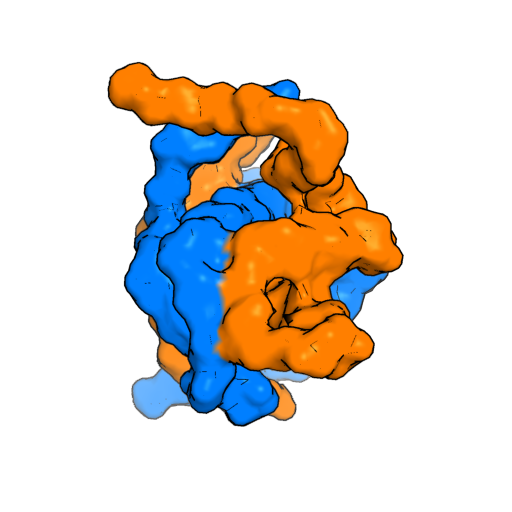=2.290E-03  Homo sapiens
  8smy-assembly1_C  TM=7.193E-01  e=2.736E-03  Homo sapiens
  8av6-assembly1_O  TM=6.682E-01  e=1.703E-03  Homo sapiens
  7enn-assembly1_C  TM=6.766E-01  e=3.080E-03  Xenopus laevis
  9gd3-assembly1_G  TM=6.577E-01  e=2.736E-03  Xenopus laevis

Radius of gyration: 16.74 Å; Cα contacts (8 Å, |Δi|>4): 258; chains: 2; bounding box: 32×47×37 Å

Foldseek 3Di:
DPPVLPCLPDDLVVLVVVQLPDVVPVPPDDDPCVSSVVSVVVVVVVVVLVVQLVVVCVVVVHDDRDLQSSLVSLVVDPVNVVCPVVNPDVPPPPPPPVPD/DPPVLPCLPDDLVVLVVVQLPDVVPVPPDDDPCVSSVVSVVVVVVVVVLVVQLVVVCVVVVHDDRDLQSSLVSLVVDPVNVVCPVVRPDVPPPPPVPVPD

InterPro domains:
  IPR003958 Transcription factor CBF/NF-Y/archaeal histone domain [PF00808] (8-73)
  IPR009072 Histone-fold [G3DSA:1.10.20.10] (1-89)
  IPR009072 Histone-fold [SSF47113] (8-91)
  IPR050568 Transcription/DNA replication regulator [PTHR10252] (6-91)